Protein AF-0000000075744598 (afdb_homodimer)

Solvent-accessible surface area (backbone atoms only — not comparable to full-atom values): 14150 Å² total; per-residue (Å²): 75,40,37,21,44,36,32,38,41,30,24,83,83,67,37,72,49,74,48,32,28,37,48,23,30,64,43,69,47,97,53,38,32,35,36,33,14,48,64,52,31,42,72,44,67,48,49,73,77,50,91,79,43,45,79,45,81,43,84,39,74,48,33,74,38,79,34,43,35,30,69,71,37,29,36,37,28,45,51,54,98,88,50,66,45,69,75,42,76,19,24,36,31,44,29,93,65,40,39,45,30,34,30,19,12,32,30,38,32,74,57,28,43,22,39,58,21,31,29,76,8,31,26,37,50,70,84,50,61,90,82,61,73,39,70,39,47,72,86,45,77,89,76,39,36,23,45,37,30,39,40,29,24,82,83,67,36,73,49,76,46,32,28,38,49,23,32,63,42,68,47,96,52,38,31,36,36,33,14,47,64,50,30,42,73,43,66,48,48,74,77,51,91,79,44,46,81,44,78,43,83,40,74,46,33,74,38,78,34,45,34,31,69,70,38,31,37,37,26,45,51,54,98,87,49,65,44,67,76,42,76,19,24,35,30,45,28,93,63,41,39,44,30,35,29,20,10,34,31,36,32,74,59,29,44,24,39,57,22,31,29,77,8,30,26,37,50,70,85,48,60,89,81,62,72,40,71,39,47,73,90,44,78,88

Radius of gyration: 18.66 Å; Cα contacts (8 Å, |Δi|>4): 793; chains: 2; bounding box: 40×54×40 Å

Nearest PDB structures (foldseek):
  2fgu-assembly1_B  TM=7.824E-01  e=6.226E-05  Human immunodeficiency virus 1
  1tsu-assembly1_B  TM=7.020E-01  e=4.476E-05  unclassified
  4dqh-assembly1_B  TM=7.148E-01  e=8.197E-05  Human immunodeficiency virus 1
  6oou-assembly1_A  TM=7.397E-01  e=1.675E-04  Human immunodeficiency virus 1
  3pjy-assembly1_A  TM=2.738E-01  e=1.383E+00  Sinorhizobium meliloti

pLDDT: mean 96.47, std 3.73, range [77.25, 98.94]

Foldseek 3Di:
DFAKFWKWKAFPVGDIDIFIAGEDEVQDDPWWEKEDEQVVCVSNVCPPHDDPKDWDWDQDPVGIDIWIKAAQTIWMWTDDPVDIFDIDGGIYTYDNPDFFMYTYDRNCVVSQWADDDGVQNWIDGVPDDPPDIDGHDDTDTD/DFAKFWKWKAFPVGDIDIFIAGEDEVQDDPWWEKEDEQVVCVSNVCPPHDDPKDWDWDQDPVGIDIWIKAAQGIWMWTDDPVDIFDIDGGIYTYDNPDFFMYTYDRNCVVSQWADPDGVQNWIDGVPDDPPDTDGHDDTDTD

Sequence (284 aa):
MAVRVRVRLRSSGSIEVSTSALVNTGFETERPQVLIPINLAKVLKLWPPIGNAYIVELGTAGGPIREYVIPNSIEITVITADRESRAVTCDAVVSHVEEEVIINDKLSEELGIIILAAGSGRWRFTDDSEGTVRYSETPQYWMAVRVRVRLRSSGSIEVSTSALVNTGFETERPQVLIPINLAKVLKLWPPIGNAYIVELGTAGGPIREYVIPNSIEITVITADRESRAVTCDAVVSHVEEEVIINDKLSEELGIIILAAGSGRWRFTDDSEGTVRYSETPQYW

Structure (mmCIF, N/CA/C/O backbone):
data_AF-0000000075744598-model_v1
#
loop_
_entity.id
_entity.type
_entity.pdbx_description
1 polymer 'Uncharacterized protein'
#
loop_
_atom_site.group_PDB
_atom_site.id
_atom_site.type_symbol
_atom_site.label_atom_id
_atom_site.label_alt_id
_atom_site.label_comp_id
_atom_site.label_asym_id
_atom_site.label_entity_id
_atom_site.label_seq_id
_atom_site.pdbx_PDB_ins_code
_atom_site.Cartn_x
_atom_site.Cartn_y
_atom_site.Cartn_z
_atom_site.occupancy
_atom_site.B_iso_or_equiv
_atom_site.auth_seq_id
_atom_site.auth_comp_id
_atom_site.auth_asym_id
_atom_site.auth_atom_id
_atom_site.pdbx_PDB_model_num
ATOM 1 N N . MET A 1 1 ? 2.186 -2.785 11.938 1 85.38 1 MET A N 1
ATOM 2 C CA . MET A 1 1 ? 1.641 -3.998 11.336 1 85.38 1 MET A CA 1
ATOM 3 C C . MET A 1 1 ? 0.959 -3.691 10.008 1 85.38 1 MET A C 1
ATOM 5 O O . MET A 1 1 ? 0.463 -2.582 9.805 1 85.38 1 MET A O 1
ATOM 9 N N . ALA A 1 2 ? 1.06 -4.465 9.008 1 94.94 2 ALA A N 1
ATOM 10 C CA . ALA A 1 2 ? 0.458 -4.387 7.68 1 94.94 2 ALA A CA 1
ATOM 11 C C . ALA A 1 2 ? -0.405 -5.613 7.395 1 94.94 2 ALA A C 1
ATOM 13 O O . ALA A 1 2 ? -0.498 -6.52 8.227 1 94.94 2 ALA A O 1
ATOM 14 N N . VAL A 1 3 ? -1.181 -5.566 6.375 1 98.56 3 VAL A N 1
ATOM 15 C CA . VAL A 1 3 ? -2.002 -6.703 5.965 1 98.56 3 VAL A CA 1
ATOM 16 C C . VAL A 1 3 ? -1.167 -7.668 5.129 1 98.56 3 VAL A C 1
ATOM 18 O O . VAL A 1 3 ? -0.637 -7.293 4.078 1 98.56 3 VAL A O 1
ATOM 21 N N . ARG A 1 4 ? -1.043 -8.82 5.637 1 98.75 4 ARG A N 1
ATOM 22 C CA . ARG A 1 4 ? -0.445 -9.953 4.934 1 98.75 4 ARG A CA 1
ATOM 23 C C . ARG A 1 4 ? -1.416 -11.125 4.859 1 98.75 4 ARG A C 1
ATOM 25 O O . ARG A 1 4 ? -2.123 -11.414 5.824 1 98.75 4 ARG A O 1
ATOM 32 N N . VAL A 1 5 ? -1.444 -11.75 3.711 1 98.94 5 VAL A N 1
ATOM 33 C CA . VAL A 1 5 ? -2.312 -12.906 3.537 1 98.94 5 VAL A CA 1
ATOM 34 C C . VAL A 1 5 ? -1.479 -14.125 3.15 1 98.94 5 VAL A C 1
ATOM 36 O O . VAL A 1 5 ? -0.4 -13.984 2.566 1 98.94 5 VAL A O 1
ATOM 39 N N . ARG A 1 6 ? -1.904 -15.297 3.492 1 98.88 6 ARG A N 1
ATOM 40 C CA . ARG A 1 6 ? -1.29 -16.516 2.992 1 98.88 6 ARG A CA 1
ATOM 41 C C . ARG A 1 6 ? -1.737 -16.812 1.564 1 98.88 6 ARG A C 1
ATOM 43 O O . ARG A 1 6 ? -2.93 -16.766 1.258 1 98.88 6 ARG A O 1
ATOM 50 N N . VAL A 1 7 ? -0.773 -17.141 0.773 1 98.94 7 VAL A N 1
ATOM 51 C CA . VAL A 1 7 ? -1.104 -17.391 -0.625 1 98.94 7 VAL A CA 1
ATOM 52 C C . VAL A 1 7 ? -0.437 -18.688 -1.088 1 98.94 7 VAL A C 1
ATOM 54 O O . VAL A 1 7 ? 0.555 -19.125 -0.5 1 98.94 7 VAL A O 1
ATOM 57 N N . ARG A 1 8 ? -1.043 -19.25 -2.07 1 98.81 8 ARG A N 1
ATOM 58 C CA . ARG A 1 8 ? -0.41 -20.297 -2.871 1 98.81 8 ARG A CA 1
ATOM 59 C C . ARG A 1 8 ? -0.053 -19.781 -4.262 1 98.81 8 ARG A C 1
ATOM 61 O O . ARG A 1 8 ? -0.91 -19.25 -4.969 1 98.81 8 ARG A O 1
ATOM 68 N N . LEU A 1 9 ? 1.191 -19.891 -4.57 1 98.81 9 LEU A N 1
ATOM 69 C CA . LEU A 1 9 ? 1.695 -19.547 -5.895 1 98.81 9 LEU A CA 1
ATOM 70 C C . LEU A 1 9 ? 1.98 -20.812 -6.711 1 98.81 9 LEU A C 1
ATOM 72 O O . LEU A 1 9 ? 2.643 -21.734 -6.23 1 98.81 9 LEU A O 1
ATOM 76 N N . ARG A 1 10 ? 1.445 -20.781 -7.891 1 98.38 10 ARG A N 1
ATOM 77 C CA . ARG A 1 10 ? 1.735 -21.875 -8.82 1 98.38 10 ARG A CA 1
ATOM 78 C C . ARG A 1 10 ? 2.309 -21.344 -10.125 1 98.38 10 ARG A C 1
ATOM 80 O O . ARG A 1 10 ? 1.704 -20.484 -10.773 1 98.38 10 ARG A O 1
ATOM 87 N N . SER A 1 11 ? 3.479 -21.828 -10.422 1 95.94 11 SER A N 1
ATOM 88 C CA . SER A 1 11 ? 4.098 -21.391 -11.672 1 95.94 11 SER A CA 1
ATOM 89 C C . SER A 1 11 ? 3.65 -22.266 -12.844 1 95.94 11 SER A C 1
ATOM 91 O O . SER A 1 11 ? 2.973 -23.266 -12.656 1 95.94 11 SER A O 1
ATOM 93 N N . SER A 1 12 ? 3.963 -21.828 -14.07 1 84.88 12 SER A N 1
ATOM 94 C CA . SER A 1 12 ? 3.607 -22.547 -15.289 1 84.88 12 SER A CA 1
ATOM 95 C C . SER A 1 12 ? 4.172 -23.969 -15.273 1 84.88 12 SER A C 1
ATOM 97 O O . SER A 1 12 ? 3.572 -24.891 -15.828 1 84.88 12 SER A O 1
ATOM 99 N N . GLY A 1 13 ? 5.266 -24.219 -14.641 1 79.44 13 GLY A N 1
ATOM 100 C CA . GLY A 1 13 ? 5.84 -25.547 -14.539 1 79.44 13 GLY A CA 1
ATOM 101 C C . GLY A 1 13 ? 5.176 -26.406 -13.477 1 79.44 13 GLY A C 1
ATOM 102 O O . GLY A 1 13 ? 5.645 -27.5 -13.18 1 79.44 13 GLY A O 1
ATOM 103 N N . SER A 1 14 ? 4.281 -25.906 -12.844 1 88.69 14 SER A N 1
ATOM 104 C CA . SER A 1 14 ? 3.412 -26.578 -11.891 1 88.69 14 SER A CA 1
ATOM 105 C C . SER A 1 14 ? 4.094 -26.734 -10.531 1 88.69 14 SER A C 1
ATOM 107 O O . SER A 1 14 ? 3.84 -27.703 -9.805 1 88.69 14 SER A O 1
ATOM 109 N N . ILE A 1 15 ? 5.094 -25.906 -10.375 1 96.38 15 ILE A N 1
ATOM 110 C CA . ILE A 1 15 ? 5.668 -25.828 -9.031 1 96.38 15 ILE A CA 1
ATOM 111 C C . ILE A 1 15 ? 4.785 -24.953 -8.141 1 96.38 15 ILE A C 1
ATOM 113 O O . ILE A 1 15 ? 4.344 -23.891 -8.555 1 96.38 15 ILE A O 1
ATOM 117 N N . GLU A 1 16 ? 4.547 -25.469 -6.926 1 98 16 GLU A N 1
ATOM 118 C CA . GLU A 1 16 ? 3.672 -24.75 -6.004 1 98 16 GLU A CA 1
ATOM 119 C C . GLU A 1 16 ? 4.414 -24.375 -4.723 1 98 16 GLU A C 1
ATOM 121 O O . GLU A 1 16 ? 5.184 -25.172 -4.188 1 98 16 GLU A O 1
ATOM 126 N N . VAL A 1 17 ? 4.227 -23.172 -4.273 1 98.56 17 VAL A N 1
ATOM 127 C CA . VAL A 1 17 ? 4.789 -22.688 -3.02 1 98.56 17 VAL A CA 1
ATOM 128 C C . VAL A 1 17 ? 3.725 -21.922 -2.238 1 98.56 17 VAL A C 1
ATOM 130 O O . VAL A 1 17 ? 3.004 -21.094 -2.807 1 98.56 17 VAL A O 1
ATOM 133 N N . SER A 1 18 ? 3.525 -22.25 -0.947 1 98.62 18 SER A N 1
ATOM 134 C CA . SER A 1 18 ? 2.711 -21.438 -0.052 1 98.62 18 SER A CA 1
ATOM 135 C C . SER A 1 18 ? 3.574 -20.469 0.749 1 98.62 18 SER A C 1
ATOM 137 O O . SER A 1 18 ? 4.66 -20.828 1.209 1 98.62 18 SER A O 1
ATOM 139 N N . THR A 1 19 ? 3.178 -19.25 0.839 1 98.81 19 THR A N 1
ATOM 140 C CA . THR A 1 19 ? 3.941 -18.219 1.521 1 98.81 19 THR A CA 1
ATOM 141 C C . THR A 1 19 ? 3.031 -17.062 1.938 1 98.81 19 THR A C 1
ATOM 143 O O . THR A 1 19 ? 1.84 -17.062 1.625 1 98.81 19 THR A O 1
ATOM 146 N N . SER A 1 20 ? 3.52 -16.156 2.748 1 98.81 20 SER A N 1
ATOM 147 C CA . SER A 1 20 ? 2.787 -14.93 3.049 1 98.81 20 SER A CA 1
ATOM 148 C C . SER A 1 20 ? 3.086 -13.844 2.023 1 98.81 20 SER A C 1
ATOM 150 O O . SER A 1 20 ? 4.176 -13.805 1.449 1 98.81 20 SER A O 1
ATOM 152 N N . ALA A 1 21 ? 2.133 -13.039 1.766 1 98.88 21 ALA A N 1
ATOM 153 C CA . ALA A 1 21 ? 2.277 -11.93 0.827 1 98.88 21 ALA A CA 1
ATOM 154 C C . ALA A 1 21 ? 1.753 -10.625 1.429 1 98.88 21 ALA A C 1
ATOM 156 O O . ALA A 1 21 ? 0.66 -10.602 1.998 1 98.88 21 ALA A O 1
ATOM 157 N N . LEU A 1 22 ? 2.545 -9.578 1.299 1 98.69 22 LEU A N 1
ATOM 158 C CA . LEU A 1 22 ? 2.137 -8.242 1.715 1 98.69 22 LEU A CA 1
ATOM 159 C C . LEU A 1 22 ? 1.162 -7.637 0.71 1 98.69 22 LEU A C 1
ATOM 161 O O . LEU A 1 22 ? 1.44 -7.605 -0.49 1 98.69 22 LEU A O 1
ATOM 165 N N . VAL A 1 23 ? -0.037 -7.211 1.183 1 98.75 23 VAL A N 1
ATOM 166 C CA . VAL A 1 23 ? -0.983 -6.496 0.333 1 98.75 23 VAL A CA 1
ATOM 167 C C . VAL A 1 23 ? -0.635 -5.008 0.312 1 98.75 23 VAL A C 1
ATOM 169 O O . VAL A 1 23 ? -0.921 -4.285 1.269 1 98.75 23 VAL A O 1
ATOM 172 N N . ASN A 1 24 ? -0.033 -4.59 -0.781 1 97.5 24 ASN A N 1
ATOM 173 C CA . ASN A 1 24 ? 0.478 -3.225 -0.869 1 97.5 24 ASN A CA 1
ATOM 174 C C . ASN A 1 24 ? -0.395 -2.355 -1.771 1 97.5 24 ASN A C 1
ATOM 176 O O . ASN A 1 24 ? -0.456 -2.576 -2.98 1 97.5 24 ASN A O 1
ATOM 180 N N . THR A 1 25 ? -1.062 -1.41 -1.166 1 97.19 25 THR A N 1
ATOM 181 C CA . THR A 1 25 ? -1.766 -0.412 -1.963 1 97.19 25 THR A CA 1
ATOM 182 C C . THR A 1 25 ? -0.844 0.754 -2.307 1 97.19 25 THR A C 1
ATOM 184 O O . THR A 1 25 ? -0.012 1.156 -1.492 1 97.19 25 THR A O 1
ATOM 187 N N . GLY A 1 26 ? -0.909 1.215 -3.469 1 95.31 26 GLY A N 1
ATOM 188 C CA . GLY A 1 26 ? 0.044 2.164 -4.023 1 95.31 26 GLY A CA 1
ATOM 189 C C . GLY A 1 26 ? 1.004 1.534 -5.016 1 95.31 26 GLY A C 1
ATOM 190 O O . GLY A 1 26 ? 1.779 2.236 -5.664 1 95.31 26 GLY A O 1
ATOM 191 N N . PHE A 1 27 ? 1.004 0.232 -4.984 1 95.44 27 PHE A N 1
ATOM 192 C CA . PHE A 1 27 ? 1.664 -0.508 -6.055 1 95.44 27 PHE A CA 1
ATOM 193 C C . PHE A 1 27 ? 0.782 -0.568 -7.293 1 95.44 27 PHE A C 1
ATOM 195 O O . PHE A 1 27 ? 0.038 -1.531 -7.488 1 95.44 27 PHE A O 1
ATOM 202 N N . GLU A 1 28 ? 0.97 0.546 -8.164 1 95.44 28 GLU A N 1
ATOM 203 C CA . GLU A 1 28 ? 0.03 0.829 -9.242 1 95.44 28 GLU A CA 1
ATOM 204 C C . GLU A 1 28 ? 0.55 0.305 -10.578 1 95.44 28 GLU A C 1
ATOM 206 O O . GLU A 1 28 ? 1.489 0.864 -11.148 1 95.44 28 GLU A O 1
ATOM 211 N N . THR A 1 29 ? -0.073 -0.747 -11.023 1 93.56 29 THR A N 1
ATOM 212 C CA . THR A 1 29 ? 0.177 -1.244 -12.375 1 93.56 29 THR A CA 1
ATOM 213 C C . THR A 1 29 ? -1.137 -1.489 -13.109 1 93.56 29 THR A C 1
ATOM 215 O O . THR A 1 29 ? -2.209 -1.459 -12.5 1 93.56 29 THR A O 1
ATOM 218 N N . GLU A 1 30 ? -1.03 -1.688 -14.391 1 92.88 30 GLU A N 1
ATOM 219 C CA . GLU A 1 30 ? -2.227 -1.863 -15.211 1 92.88 30 GLU A CA 1
ATOM 220 C C . GLU A 1 30 ? -2.742 -3.297 -15.133 1 92.88 30 GLU A C 1
ATOM 222 O O . GLU A 1 30 ? -3.887 -3.57 -15.5 1 92.88 30 GLU A O 1
ATOM 227 N N . ARG A 1 31 ? -1.906 -4.16 -14.695 1 96.94 31 ARG A N 1
ATOM 228 C CA . ARG A 1 31 ? -2.248 -5.578 -14.641 1 96.94 31 ARG A CA 1
ATOM 229 C C . ARG A 1 31 ? -2.059 -6.125 -13.227 1 96.94 31 ARG A C 1
ATOM 231 O O . ARG A 1 31 ? -1.312 -5.559 -12.43 1 96.94 31 ARG A O 1
ATOM 238 N N . PRO A 1 32 ? -2.85 -7.246 -12.961 1 98.56 32 PRO A N 1
ATOM 239 C CA . PRO A 1 32 ? -2.518 -7.945 -11.719 1 98.56 32 PRO A CA 1
ATOM 240 C C . PRO A 1 32 ? -1.079 -8.453 -11.695 1 98.56 32 PRO A C 1
ATOM 242 O O . PRO A 1 32 ? -0.656 -9.164 -12.609 1 98.56 32 PRO A O 1
ATOM 245 N N . GLN A 1 33 ? -0.369 -8.047 -10.695 1 98.62 33 GLN A N 1
ATOM 246 C CA . GLN A 1 33 ? 1.026 -8.453 -10.562 1 98.62 33 GLN A CA 1
ATOM 247 C C . GLN A 1 33 ? 1.349 -8.859 -9.133 1 98.62 33 GLN A C 1
ATOM 249 O O . GLN A 1 33 ? 0.791 -8.305 -8.18 1 98.62 33 GLN A O 1
ATOM 254 N N . VAL A 1 34 ? 2.178 -9.812 -9.023 1 98.81 34 VAL A N 1
ATOM 255 C CA . VAL A 1 34 ? 2.781 -10.188 -7.754 1 98.81 34 VAL A CA 1
ATOM 256 C C . VAL A 1 34 ? 4.297 -10.008 -7.824 1 98.81 34 VAL A C 1
ATOM 258 O O . VAL A 1 34 ? 4.945 -10.523 -8.742 1 98.81 34 VAL A O 1
ATOM 261 N N . LEU A 1 35 ? 4.812 -9.164 -6.949 1 98.5 35 LEU A N 1
ATOM 262 C CA . LEU A 1 35 ? 6.258 -9.047 -6.828 1 98.5 35 LEU A CA 1
ATOM 263 C C . LEU A 1 35 ? 6.824 -10.172 -5.969 1 98.5 35 LEU A C 1
ATOM 265 O O . LEU A 1 35 ? 6.328 -10.43 -4.871 1 98.5 35 LEU A O 1
ATOM 269 N N . ILE A 1 36 ? 7.805 -10.867 -6.504 1 98.56 36 ILE A N 1
ATOM 270 C CA . ILE A 1 36 ? 8.391 -11.969 -5.75 1 98.56 36 ILE A CA 1
ATOM 271 C C . ILE A 1 36 ? 9.898 -11.766 -5.629 1 98.56 36 ILE A C 1
ATOM 273 O O . ILE A 1 36 ? 10.539 -11.258 -6.551 1 98.56 36 ILE A O 1
ATOM 277 N N . PRO A 1 37 ? 10.445 -12.164 -4.469 1 98.5 37 PRO A N 1
ATOM 278 C CA . PRO A 1 37 ? 11.906 -12.164 -4.32 1 98.5 37 PRO A CA 1
ATOM 279 C C . PRO A 1 37 ? 12.602 -13.109 -5.293 1 98.5 37 PRO A C 1
ATOM 281 O O . PRO A 1 37 ? 12.062 -14.172 -5.621 1 98.5 37 PRO A O 1
ATOM 284 N N . ILE A 1 38 ? 13.812 -12.797 -5.656 1 98.12 38 ILE A N 1
ATOM 285 C CA . ILE A 1 38 ? 14.539 -13.547 -6.668 1 98.12 38 ILE A CA 1
ATOM 286 C C . ILE A 1 38 ? 14.742 -14.992 -6.191 1 98.12 38 ILE A C 1
ATOM 288 O O . ILE A 1 38 ? 14.719 -15.922 -6.996 1 98.12 38 ILE A O 1
ATOM 292 N N . ASN A 1 39 ? 14.938 -15.227 -4.902 1 98.44 39 ASN A N 1
ATOM 293 C CA . ASN A 1 39 ? 15.109 -16.578 -4.391 1 98.44 39 ASN A CA 1
ATOM 294 C C . ASN A 1 39 ? 13.836 -17.406 -4.566 1 98.44 39 ASN A C 1
ATOM 296 O O . ASN A 1 39 ? 13.906 -18.594 -4.879 1 98.44 39 ASN A O 1
ATOM 300 N N . LEU A 1 40 ? 12.695 -16.797 -4.375 1 98.62 40 LEU A N 1
ATOM 301 C CA . LEU A 1 40 ? 11.445 -17.5 -4.625 1 98.62 40 LEU A CA 1
ATOM 302 C C . LEU A 1 40 ? 11.242 -17.734 -6.117 1 98.62 40 LEU A C 1
ATOM 304 O O . LEU A 1 40 ? 10.727 -18.781 -6.52 1 98.62 40 LEU A O 1
ATOM 308 N N . ALA A 1 41 ? 11.648 -16.766 -6.922 1 98 41 ALA A N 1
ATOM 309 C CA . ALA A 1 41 ? 11.57 -16.938 -8.367 1 98 41 ALA A CA 1
ATOM 310 C C . ALA A 1 41 ? 12.367 -18.172 -8.812 1 98 41 ALA A C 1
ATOM 312 O O . ALA A 1 41 ? 11.93 -18.906 -9.695 1 98 41 ALA A O 1
ATOM 313 N N . LYS A 1 42 ? 13.5 -18.359 -8.219 1 97.56 42 LYS A N 1
ATOM 314 C CA . LYS A 1 42 ? 14.32 -19.531 -8.531 1 97.56 42 LYS A CA 1
ATOM 315 C C . LYS A 1 42 ? 13.594 -20.812 -8.148 1 97.56 42 LYS A C 1
ATOM 317 O O . LYS A 1 42 ? 13.586 -21.781 -8.922 1 97.56 42 LYS A O 1
ATOM 322 N N . VAL A 1 43 ? 13.008 -20.812 -6.988 1 97.81 43 VAL A N 1
ATOM 323 C CA . VAL A 1 43 ? 12.266 -21.969 -6.523 1 97.81 43 VAL A CA 1
ATOM 324 C C . VAL A 1 43 ? 11.133 -22.297 -7.496 1 97.81 43 VAL A C 1
ATOM 326 O O . VAL A 1 43 ? 10.898 -23.453 -7.828 1 97.81 43 VAL A O 1
ATOM 329 N N . LEU A 1 44 ? 10.508 -21.266 -8.023 1 97.62 44 LEU A N 1
ATOM 330 C CA . LEU A 1 44 ? 9.359 -21.422 -8.914 1 97.62 44 LEU A CA 1
ATOM 331 C C . LEU A 1 44 ? 9.812 -21.656 -10.352 1 97.62 44 LEU A C 1
ATOM 333 O O . LEU A 1 44 ? 8.992 -21.734 -11.266 1 97.62 44 LEU A O 1
ATOM 337 N N . LYS A 1 45 ? 11.109 -21.656 -10.57 1 96 45 LYS A N 1
ATOM 338 C CA . LYS A 1 45 ? 11.742 -21.891 -11.867 1 96 45 LYS A CA 1
ATOM 339 C C . LYS A 1 45 ? 11.391 -20.781 -12.859 1 96 45 LYS A C 1
ATOM 341 O O . LYS A 1 45 ? 11.148 -21.047 -14.039 1 96 45 LYS A O 1
ATOM 346 N N . LEU A 1 46 ? 11.344 -19.609 -12.328 1 96.31 46 LEU A N 1
ATOM 347 C CA . LEU A 1 46 ? 11.062 -18.438 -13.148 1 96.31 46 LEU A CA 1
ATOM 348 C C . LEU A 1 46 ? 12.32 -17.609 -13.367 1 96.31 46 LEU A C 1
ATOM 350 O O . LEU A 1 46 ? 12.281 -16.578 -14.047 1 96.31 46 LEU A O 1
ATOM 354 N N . TRP A 1 47 ? 13.391 -18.047 -12.758 1 95 47 TRP A N 1
ATOM 355 C CA . TRP A 1 47 ? 14.656 -17.344 -12.891 1 95 47 TRP A CA 1
ATOM 356 C C . TRP A 1 47 ? 15.781 -18.297 -13.266 1 95 47 TRP A C 1
ATOM 358 O O . TRP A 1 47 ? 15.93 -19.359 -12.656 1 95 47 TRP A O 1
ATOM 368 N N . PRO A 1 48 ? 16.688 -17.984 -14.148 1 95.38 48 PRO A N 1
ATOM 369 C CA . PRO A 1 48 ? 16.672 -16.766 -14.961 1 95.38 48 PRO A CA 1
ATOM 370 C C . PRO A 1 48 ? 15.414 -16.625 -15.805 1 95.38 48 PRO A C 1
ATOM 372 O O . PRO A 1 48 ? 14.68 -17.594 -15.984 1 95.38 48 PRO A O 1
ATOM 375 N N . PRO A 1 49 ? 15.164 -15.352 -16.156 1 88.94 49 PRO A N 1
ATOM 376 C CA . PRO A 1 49 ? 13.883 -15.133 -16.828 1 88.94 49 PRO A CA 1
ATOM 377 C C . PRO A 1 49 ? 13.672 -16.062 -18.016 1 88.94 49 PRO A C 1
ATOM 379 O O . PRO A 1 49 ? 14.625 -16.375 -18.75 1 88.94 49 PRO A O 1
ATOM 382 N N . ILE A 1 50 ? 12.508 -16.422 -18.141 1 77.25 50 ILE A N 1
ATOM 383 C CA . ILE A 1 50 ? 12.148 -17.328 -19.203 1 77.25 50 ILE A CA 1
ATOM 384 C C . ILE A 1 50 ? 11.094 -16.688 -20.109 1 77.25 50 ILE A C 1
ATOM 386 O O . ILE A 1 50 ? 10.422 -15.734 -19.703 1 77.25 50 ILE A O 1
ATOM 390 N N . GLY A 1 51 ? 11.055 -17.156 -21.328 1 82.75 51 GLY A N 1
ATOM 391 C CA . GLY A 1 51 ? 9.938 -16.844 -22.188 1 82.75 51 GLY A CA 1
ATOM 392 C C . GLY A 1 51 ? 9.906 -15.391 -22.625 1 82.75 51 GLY A C 1
ATOM 393 O O . GLY A 1 51 ? 10.906 -14.859 -23.109 1 82.75 51 GLY A O 1
ATOM 394 N N . ASN A 1 52 ? 8.719 -14.781 -22.297 1 92.25 52 ASN A N 1
ATOM 395 C CA . ASN A 1 52 ? 8.43 -13.438 -22.797 1 92.25 52 ASN A CA 1
ATOM 396 C C . ASN A 1 52 ? 8.695 -12.383 -21.719 1 92.25 52 ASN A C 1
ATOM 398 O O . ASN A 1 52 ? 8.023 -11.352 -21.672 1 92.25 52 ASN A O 1
ATOM 402 N N . ALA A 1 53 ? 9.664 -12.68 -20.906 1 96 53 ALA A N 1
ATOM 403 C CA . ALA A 1 53 ? 10.031 -11.734 -19.844 1 96 53 ALA A CA 1
ATOM 404 C C . ALA A 1 53 ? 10.562 -10.43 -20.438 1 96 53 ALA A C 1
ATOM 406 O O . ALA A 1 53 ? 11.203 -10.43 -21.484 1 96 53 ALA A O 1
ATOM 407 N N . TYR A 1 54 ? 10.242 -9.344 -19.828 1 97.31 54 TYR A N 1
ATOM 408 C CA . TYR A 1 54 ? 10.75 -8.039 -20.234 1 97.31 54 TYR A CA 1
ATOM 409 C C . TYR A 1 54 ? 11.055 -7.16 -19.031 1 97.31 54 TYR A C 1
ATOM 411 O O . TYR A 1 54 ? 10.672 -7.492 -17.906 1 97.31 54 TYR A O 1
ATOM 419 N N . ILE A 1 55 ? 11.812 -6.078 -19.266 1 96.75 55 ILE A N 1
ATOM 420 C CA . ILE A 1 55 ? 12.242 -5.184 -18.188 1 96.75 55 ILE A CA 1
ATOM 421 C C . ILE A 1 55 ? 11.336 -3.957 -18.156 1 96.75 55 ILE A C 1
ATOM 423 O O . ILE A 1 55 ? 10.984 -3.398 -19.188 1 96.75 55 ILE A O 1
ATOM 427 N N . VAL A 1 56 ? 10.945 -3.6 -16.875 1 96.12 56 VAL A N 1
ATOM 428 C CA . VAL A 1 56 ? 10.188 -2.367 -16.672 1 96.12 56 VAL A CA 1
ATOM 429 C C . VAL A 1 56 ? 10.898 -1.483 -15.648 1 96.12 56 VAL A C 1
ATOM 431 O O . VAL A 1 56 ? 11.633 -1.981 -14.789 1 96.12 56 VAL A O 1
ATOM 434 N N . GLU A 1 57 ? 10.68 -0.22 -15.844 1 95.69 57 GLU A N 1
ATOM 435 C CA . GLU A 1 57 ? 11.102 0.734 -14.82 1 95.69 57 GLU A CA 1
ATOM 436 C C . GLU A 1 57 ? 9.945 1.079 -13.883 1 95.69 57 GLU A C 1
ATOM 438 O O . GLU A 1 57 ? 8.867 1.468 -14.336 1 95.69 57 GLU A O 1
ATOM 443 N N . LEU A 1 58 ? 10.148 0.893 -12.562 1 93.69 58 LEU A N 1
ATOM 444 C CA . LEU A 1 58 ? 9.156 1.175 -11.531 1 93.69 58 LEU A CA 1
ATOM 445 C C . LEU A 1 58 ? 9.602 2.33 -10.648 1 93.69 58 LEU A C 1
ATOM 447 O O . LEU A 1 58 ? 10.758 2.377 -10.219 1 93.69 58 LEU A O 1
ATOM 451 N N . GLY A 1 59 ? 8.68 3.281 -10.469 1 92.69 59 GLY A N 1
ATOM 452 C CA . GLY A 1 59 ? 8.953 4.312 -9.484 1 92.69 59 GLY A CA 1
ATOM 453 C C . GLY A 1 59 ? 8.727 3.848 -8.055 1 92.69 59 GLY A C 1
ATOM 454 O O . GLY A 1 59 ? 7.711 3.223 -7.754 1 92.69 59 GLY A O 1
ATOM 455 N N . THR A 1 60 ? 9.68 4.043 -7.164 1 92.12 60 THR A N 1
ATOM 456 C CA . THR A 1 60 ? 9.555 3.711 -5.75 1 92.12 60 THR A CA 1
ATOM 457 C C . THR A 1 60 ? 9.945 4.902 -4.879 1 92.12 60 THR A C 1
ATOM 459 O O . THR A 1 60 ? 10.414 5.926 -5.391 1 92.12 60 THR A O 1
ATOM 462 N N . ALA A 1 61 ? 9.727 4.75 -3.611 1 90.38 61 ALA A N 1
ATOM 463 C CA . ALA A 1 61 ? 10.109 5.805 -2.676 1 90.38 61 ALA A CA 1
ATOM 464 C C . ALA A 1 61 ? 11.617 6.027 -2.686 1 90.38 61 ALA A C 1
ATOM 466 O O . ALA A 1 61 ? 12.094 7.113 -2.34 1 90.38 61 ALA A O 1
ATOM 467 N N . GLY A 1 62 ? 12.359 4.98 -3.094 1 90.06 62 GLY A N 1
ATOM 468 C CA . GLY A 1 62 ? 13.812 5.078 -3.164 1 90.06 62 GLY A CA 1
ATOM 469 C C . GLY A 1 62 ? 14.32 5.461 -4.543 1 90.06 62 GLY A C 1
ATOM 470 O O . GLY A 1 62 ? 15.523 5.414 -4.801 1 90.06 62 GLY A O 1
ATOM 471 N N . GLY A 1 63 ? 13.438 5.844 -5.379 1 90.81 63 GLY A N 1
ATOM 472 C CA . GLY A 1 63 ? 13.82 6.137 -6.754 1 90.81 63 GLY A CA 1
ATOM 473 C C . GLY A 1 63 ? 13.43 5.039 -7.727 1 90.81 63 GLY A C 1
ATOM 474 O O . GLY A 1 63 ? 12.867 4.02 -7.328 1 90.81 63 GLY A O 1
ATOM 475 N N . PRO A 1 64 ? 13.664 5.297 -8.977 1 93 64 PRO A N 1
ATOM 476 C CA . PRO A 1 64 ? 13.297 4.309 -10 1 93 64 PRO A CA 1
ATOM 477 C C . PRO A 1 64 ? 14.148 3.045 -9.922 1 93 64 PRO A C 1
ATOM 479 O O . PRO A 1 64 ? 15.344 3.119 -9.625 1 93 64 PRO A O 1
ATOM 482 N N . ILE A 1 65 ? 13.516 1.981 -10.133 1 94.56 65 ILE A N 1
ATOM 483 C CA . ILE A 1 65 ? 14.211 0.705 -10.227 1 94.56 65 ILE A CA 1
ATOM 484 C C . ILE A 1 65 ? 13.758 -0.039 -11.477 1 94.56 65 ILE A C 1
ATOM 486 O O . ILE A 1 65 ? 12.703 0.256 -12.039 1 94.56 65 ILE A O 1
ATOM 490 N N . ARG A 1 66 ? 14.68 -0.987 -11.977 1 95.94 66 ARG A N 1
ATOM 491 C CA . ARG A 1 66 ? 14.32 -1.852 -13.094 1 95.94 66 ARG A CA 1
ATOM 492 C C . ARG A 1 66 ? 14.102 -3.287 -12.633 1 95.94 66 ARG A C 1
ATOM 494 O O . ARG A 1 66 ? 14.93 -3.842 -11.906 1 95.94 66 ARG A O 1
ATOM 501 N N . GLU A 1 67 ? 12.969 -3.84 -12.992 1 96.25 67 GLU A N 1
ATOM 502 C CA . GLU A 1 67 ? 12.625 -5.211 -12.625 1 96.25 67 GLU A CA 1
ATOM 503 C C . GLU A 1 67 ? 12.188 -6.02 -13.844 1 96.25 67 GLU A C 1
ATOM 505 O O . GLU A 1 67 ? 11.695 -5.461 -14.82 1 96.25 67 GLU A O 1
ATOM 510 N N . TYR A 1 68 ? 12.414 -7.309 -13.773 1 97.12 68 TYR A N 1
ATOM 511 C CA . TYR A 1 68 ? 11.891 -8.219 -14.789 1 97.12 68 TYR A CA 1
ATOM 512 C C . TYR A 1 68 ? 10.43 -8.547 -14.523 1 97.12 68 TYR A C 1
ATOM 514 O O . TYR A 1 68 ? 10.047 -8.836 -13.391 1 97.12 68 TYR A O 1
ATOM 522 N N . VAL A 1 69 ? 9.648 -8.516 -15.562 1 98 69 VAL A N 1
ATOM 523 C CA . VAL A 1 69 ? 8.258 -8.953 -15.531 1 98 69 VAL A CA 1
ATOM 524 C C . VAL A 1 69 ? 8.086 -10.211 -16.375 1 98 69 VAL A C 1
ATOM 526 O O . VAL A 1 69 ? 8.562 -10.266 -17.516 1 98 69 VAL A O 1
ATOM 529 N N . ILE A 1 70 ? 7.52 -11.234 -15.867 1 97.5 70 ILE A N 1
ATOM 530 C CA . ILE A 1 70 ? 7.172 -12.453 -16.594 1 97.5 70 ILE A CA 1
ATOM 531 C C . ILE A 1 70 ? 5.656 -12.578 -16.703 1 97.5 70 ILE A C 1
ATOM 533 O O . ILE A 1 70 ? 4.992 -12.977 -15.742 1 97.5 70 ILE A O 1
ATOM 537 N N . PRO A 1 71 ? 5.098 -12.297 -17.859 1 97.19 71 PRO A N 1
ATOM 538 C CA . PRO A 1 71 ? 3.645 -12.195 -18.031 1 97.19 71 PRO A CA 1
ATOM 539 C C . PRO A 1 71 ? 2.928 -13.523 -17.812 1 97.19 71 PRO A C 1
ATOM 541 O O . PRO A 1 71 ? 3.41 -14.57 -18.25 1 97.19 71 PRO A O 1
ATOM 544 N N . ASN A 1 72 ? 1.81 -13.484 -17.094 1 96.94 72 ASN A N 1
ATOM 545 C CA . ASN A 1 72 ? 0.906 -14.617 -16.922 1 96.94 72 ASN A CA 1
ATOM 546 C C . ASN A 1 72 ? 1.654 -15.859 -16.438 1 96.94 72 ASN A C 1
ATOM 548 O O . ASN A 1 72 ? 1.433 -16.953 -16.969 1 96.94 72 ASN A O 1
ATOM 552 N N . SER A 1 73 ? 2.535 -15.68 -15.508 1 96.88 73 SER A N 1
ATOM 553 C CA . SER A 1 73 ? 3.441 -16.766 -15.172 1 96.88 73 SER A CA 1
ATOM 554 C C . SER A 1 73 ? 3.068 -17.406 -13.836 1 96.88 73 SER A C 1
ATOM 556 O O . SER A 1 73 ? 3.604 -18.453 -13.469 1 96.88 73 SER A O 1
ATOM 558 N N . ILE A 1 74 ? 2.131 -16.797 -13.156 1 98 74 ILE A N 1
ATOM 559 C CA . ILE A 1 74 ? 1.778 -17.312 -11.836 1 98 74 ILE A CA 1
ATOM 560 C C . ILE A 1 74 ? 0.26 -17.391 -11.703 1 98 74 ILE A C 1
ATOM 562 O O . ILE A 1 74 ? -0.455 -16.469 -12.117 1 98 74 ILE A O 1
ATOM 566 N N . GLU A 1 75 ? -0.168 -18.422 -11.234 1 98.69 75 GLU A N 1
ATOM 567 C CA . GLU A 1 75 ? -1.504 -18.531 -10.656 1 98.69 75 GLU A CA 1
ATOM 568 C C . GLU A 1 75 ? -1.46 -18.406 -9.133 1 98.69 75 GLU A C 1
ATOM 570 O O . GLU A 1 75 ? -0.68 -19.078 -8.469 1 98.69 75 GLU A O 1
ATOM 575 N N . ILE A 1 76 ? -2.289 -17.562 -8.578 1 98.88 76 ILE A N 1
ATOM 576 C CA . ILE A 1 76 ? -2.207 -17.266 -7.156 1 98.88 76 ILE A CA 1
ATOM 577 C C . ILE A 1 76 ? -3.586 -17.422 -6.516 1 98.88 76 ILE A C 1
ATOM 579 O O . ILE A 1 76 ? -4.598 -17.031 -7.105 1 98.88 76 ILE A O 1
ATOM 583 N N . THR A 1 77 ? -3.623 -17.969 -5.332 1 98.75 77 THR A N 1
ATOM 584 C CA . THR A 1 77 ? -4.812 -18.094 -4.5 1 98.75 77 THR A CA 1
ATOM 585 C C . THR A 1 77 ? -4.531 -17.625 -3.076 1 98.75 77 THR A C 1
ATOM 587 O O . THR A 1 77 ? -3.436 -17.844 -2.553 1 98.75 77 THR A O 1
ATOM 590 N N . VAL A 1 78 ? -5.504 -16.984 -2.447 1 98.94 78 VAL A N 1
ATOM 591 C CA . VAL A 1 78 ? -5.414 -16.703 -1.021 1 98.94 78 VAL A CA 1
ATOM 592 C C . VAL A 1 78 ? -5.953 -17.875 -0.218 1 98.94 78 VAL A C 1
ATOM 594 O O . VAL A 1 78 ? -7.043 -18.375 -0.499 1 98.94 78 VAL A O 1
ATOM 597 N N . ILE A 1 79 ? -5.168 -18.266 0.75 1 98.69 79 ILE A N 1
ATOM 598 C CA . ILE A 1 79 ? -5.531 -19.406 1.581 1 98.69 79 ILE A CA 1
ATOM 599 C C . ILE A 1 79 ? -5.902 -18.938 2.982 1 98.69 79 ILE A C 1
ATOM 601 O O . ILE A 1 79 ? -5.129 -18.219 3.625 1 98.69 79 ILE A O 1
ATOM 605 N N . THR A 1 80 ? -7.105 -19.266 3.439 1 98.12 80 THR A N 1
ATOM 606 C CA . THR A 1 80 ? -7.52 -19.016 4.816 1 98.12 80 THR A CA 1
ATOM 607 C C . THR A 1 80 ? -7.914 -20.312 5.504 1 98.12 80 THR A C 1
ATOM 609 O O . THR A 1 80 ? -7.859 -21.391 4.898 1 98.12 80 THR A O 1
ATOM 612 N N . ALA A 1 81 ? -8.188 -20.234 6.824 1 96.69 81 ALA A N 1
ATOM 613 C CA . ALA A 1 81 ? -8.508 -21.422 7.602 1 96.69 81 ALA A CA 1
ATOM 614 C C . ALA A 1 81 ? -9.766 -22.094 7.074 1 96.69 81 ALA A C 1
ATOM 616 O O . ALA A 1 81 ? -9.891 -23.328 7.113 1 96.69 81 ALA A O 1
ATOM 617 N N . ASP A 1 82 ? -10.625 -21.312 6.52 1 97.06 82 ASP A N 1
ATOM 618 C CA . ASP A 1 82 ? -11.953 -21.844 6.223 1 97.06 82 ASP A CA 1
ATOM 619 C C . ASP A 1 82 ? -12.148 -22.031 4.719 1 97.06 82 ASP A C 1
ATOM 621 O O . ASP A 1 82 ? -13.078 -22.703 4.285 1 97.06 82 ASP A O 1
ATOM 625 N N . ARG A 1 83 ? -11.25 -21.375 3.877 1 97.69 83 ARG A N 1
ATOM 626 C CA . ARG A 1 83 ? -11.469 -21.484 2.439 1 97.69 83 ARG A CA 1
ATOM 627 C C . ARG A 1 83 ? -10.258 -20.984 1.658 1 97.69 83 ARG A C 1
ATOM 629 O O . ARG A 1 83 ? -9.281 -20.516 2.25 1 97.69 83 ARG A O 1
ATOM 636 N N . GLU A 1 84 ? -10.359 -21.141 0.338 1 97.62 84 GLU A N 1
ATOM 637 C CA . GLU A 1 84 ? -9.445 -20.531 -0.631 1 97.62 84 GLU A CA 1
ATOM 638 C C . GLU A 1 84 ? -10.195 -19.625 -1.598 1 97.62 84 GLU A C 1
ATOM 640 O O . GLU A 1 84 ? -11.344 -19.891 -1.952 1 97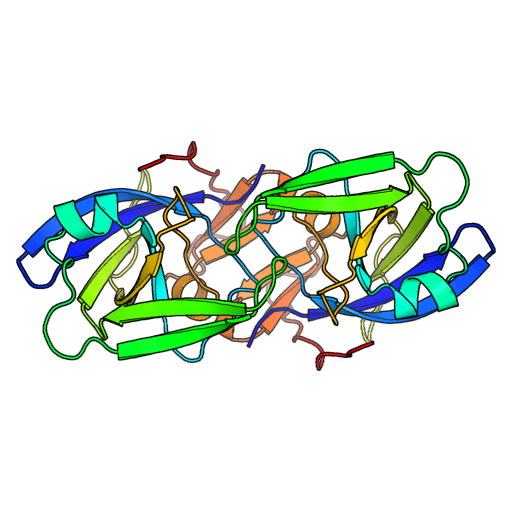.62 84 GLU A O 1
ATOM 645 N N . SER A 1 85 ? -9.5 -18.562 -1.897 1 98.19 85 SER A N 1
ATOM 646 C CA . SER A 1 85 ? -10.086 -17.688 -2.91 1 98.19 85 SER A CA 1
ATOM 647 C C . SER A 1 85 ? -10.039 -18.344 -4.289 1 98.19 85 SER A C 1
ATOM 649 O O . SER A 1 85 ? -9.438 -19.406 -4.465 1 98.19 85 SER A O 1
ATOM 651 N N . ARG A 1 86 ? -10.734 -17.688 -5.219 1 97.31 86 ARG A N 1
ATOM 652 C CA . ARG A 1 86 ? -10.523 -18.078 -6.609 1 97.31 86 ARG A CA 1
ATOM 653 C C . ARG A 1 86 ? -9.07 -17.844 -7.027 1 97.31 86 ARG A C 1
ATOM 655 O O . ARG A 1 86 ? -8.406 -16.953 -6.5 1 97.31 86 ARG A O 1
ATOM 662 N N . ALA A 1 87 ? -8.672 -18.641 -8.008 1 98.25 87 ALA A N 1
ATOM 663 C CA . ALA A 1 87 ? -7.328 -18.469 -8.562 1 98.25 87 ALA A CA 1
ATOM 664 C C . ALA A 1 87 ? -7.297 -17.312 -9.555 1 98.25 87 ALA A C 1
ATOM 666 O O . ALA A 1 87 ? -8.234 -17.125 -10.336 1 98.25 87 ALA A O 1
ATOM 667 N N . VAL A 1 88 ? -6.223 -16.578 -9.5 1 98.75 88 VAL A N 1
ATOM 668 C CA . VAL A 1 88 ? -6.023 -15.477 -10.438 1 98.75 88 VAL A CA 1
ATOM 669 C C . VAL A 1 88 ? -4.68 -15.641 -11.141 1 98.75 88 VAL A C 1
ATOM 671 O O . VAL A 1 88 ? -3.656 -15.867 -10.492 1 98.75 88 VAL A O 1
ATOM 674 N N . THR A 1 89 ? -4.723 -15.594 -12.492 1 98.56 89 THR A N 1
ATOM 675 C CA . THR A 1 89 ? -3.477 -15.547 -13.242 1 98.56 89 THR A CA 1
ATOM 676 C C . THR A 1 89 ? -2.902 -14.133 -13.258 1 98.56 89 THR A C 1
ATOM 678 O O . THR A 1 89 ? -3.623 -13.172 -13.523 1 98.56 89 THR A O 1
ATOM 681 N N . CYS A 1 90 ? -1.578 -14.055 -12.922 1 98.44 90 CYS A N 1
ATOM 682 C CA . CYS A 1 90 ? -0.968 -12.734 -12.859 1 98.44 90 CYS A CA 1
ATOM 683 C C . CYS A 1 90 ? 0.481 -12.781 -13.328 1 98.44 90 CYS A C 1
ATOM 685 O O . CYS A 1 90 ? 1.013 -13.852 -13.617 1 98.44 90 CYS A O 1
ATOM 687 N N . ASP A 1 91 ? 1.04 -11.57 -13.555 1 98.19 91 ASP A N 1
ATOM 688 C CA . ASP A 1 91 ? 2.459 -11.461 -13.875 1 98.19 91 ASP A CA 1
ATOM 689 C C . ASP A 1 91 ? 3.316 -11.594 -12.617 1 98.19 91 ASP A C 1
ATOM 691 O O . ASP A 1 91 ? 2.924 -11.141 -11.547 1 98.19 91 ASP A O 1
ATOM 695 N N . ALA A 1 92 ? 4.496 -12.188 -12.82 1 98.06 92 ALA A N 1
ATOM 696 C CA . ALA A 1 92 ? 5.527 -12.109 -11.789 1 98.06 92 ALA A CA 1
ATOM 697 C C . ALA A 1 92 ? 6.453 -10.922 -12.031 1 98.06 92 ALA A C 1
ATOM 699 O O . ALA A 1 92 ? 6.926 -10.711 -13.148 1 98.06 92 ALA A O 1
ATOM 700 N N . VAL A 1 93 ? 6.641 -10.125 -11.047 1 98.12 93 VAL A N 1
ATOM 701 C CA . VAL A 1 93 ? 7.695 -9.117 -11.023 1 98.12 93 VAL A CA 1
ATOM 702 C C . VAL A 1 93 ? 8.828 -9.57 -10.102 1 98.12 93 VAL A C 1
ATOM 704 O O . VAL A 1 93 ? 8.633 -9.719 -8.891 1 98.12 93 VAL A O 1
ATOM 707 N N . VAL A 1 94 ? 10.008 -9.758 -10.633 1 98.06 94 VAL A N 1
ATOM 708 C CA . VAL A 1 94 ? 11.086 -10.344 -9.844 1 98.06 94 VAL A CA 1
ATOM 709 C C . VAL A 1 94 ? 11.961 -9.234 -9.25 1 98.06 94 VAL A C 1
ATOM 711 O O . VAL A 1 94 ? 12.516 -8.414 -9.984 1 98.06 94 VAL A O 1
ATOM 714 N N . SER A 1 95 ? 12.078 -9.273 -7.934 1 97.12 95 SER A N 1
ATOM 715 C CA . SER A 1 95 ? 12.844 -8.234 -7.25 1 97.12 95 SER A CA 1
ATOM 716 C C . SER A 1 95 ? 14.156 -8.781 -6.695 1 97.12 95 SER A C 1
ATOM 718 O O . SER A 1 95 ? 14.172 -9.852 -6.078 1 97.12 95 SER A O 1
ATOM 720 N N . HIS A 1 96 ? 15.203 -7.973 -6.836 1 94.44 96 HIS A N 1
ATOM 721 C CA . HIS A 1 96 ? 16.484 -8.305 -6.238 1 94.44 96 HIS A CA 1
ATOM 722 C C . HIS A 1 96 ? 16.641 -7.66 -4.863 1 94.44 96 HIS A C 1
ATOM 724 O O . HIS A 1 96 ? 17.594 -7.965 -4.133 1 94.44 96 HIS A O 1
ATOM 730 N N . VAL A 1 97 ? 15.656 -6.828 -4.426 1 94.31 97 VAL A N 1
ATOM 731 C CA . VAL A 1 97 ? 15.781 -6.031 -3.207 1 94.31 97 VAL A CA 1
ATOM 732 C C . VAL A 1 97 ? 14.766 -6.52 -2.17 1 94.31 97 VAL A C 1
ATOM 734 O O . VAL A 1 97 ? 15.117 -6.73 -1.007 1 94.31 97 VAL A O 1
ATOM 737 N N . GLU A 1 98 ? 13.555 -6.805 -2.639 1 95.69 98 GLU A N 1
ATOM 738 C CA . GLU A 1 98 ? 12.484 -7.195 -1.724 1 95.69 98 GLU A CA 1
ATOM 739 C C . GLU A 1 98 ? 12.688 -8.625 -1.221 1 95.69 98 GLU A C 1
ATOM 741 O O . GLU A 1 98 ? 13.148 -9.492 -1.966 1 95.69 98 GLU A O 1
ATOM 746 N N . GLU A 1 99 ? 12.234 -8.75 0.02 1 97.06 99 GLU A N 1
ATOM 747 C CA . GLU A 1 99 ? 12.391 -10.07 0.621 1 97.06 99 GLU A CA 1
ATOM 748 C C . GLU A 1 99 ? 11.039 -10.719 0.897 1 97.06 99 GLU A C 1
ATOM 750 O O . GLU A 1 99 ? 10.969 -11.875 1.308 1 97.06 99 GLU A O 1
ATOM 755 N N . GLU A 1 100 ? 10 -10.023 0.734 1 97.94 100 GLU A N 1
ATOM 756 C CA . GLU A 1 100 ? 8.641 -10.547 0.895 1 97.94 100 GLU A CA 1
ATOM 757 C C . GLU A 1 100 ? 7.895 -10.555 -0.435 1 97.94 100 GLU A C 1
ATOM 759 O O . GLU A 1 100 ? 8.227 -9.797 -1.347 1 97.94 100 GLU A O 1
ATOM 764 N N . VAL A 1 101 ? 6.961 -11.43 -0.542 1 98.75 101 VAL A N 1
ATOM 765 C CA . VAL A 1 101 ? 6.023 -11.391 -1.659 1 98.75 101 VAL A CA 1
ATOM 766 C C . VAL A 1 101 ? 5.066 -10.211 -1.49 1 98.75 101 VAL A C 1
ATOM 768 O O . VAL A 1 101 ? 4.555 -9.977 -0.393 1 98.75 101 VAL A O 1
ATOM 771 N N . ILE A 1 102 ? 4.855 -9.438 -2.605 1 98.62 102 ILE A N 1
ATOM 772 C CA . ILE A 1 102 ? 4.012 -8.25 -2.518 1 98.62 102 ILE A CA 1
ATOM 773 C C . ILE A 1 102 ? 2.92 -8.312 -3.586 1 98.62 102 ILE A C 1
ATOM 775 O O . ILE A 1 102 ? 3.209 -8.531 -4.766 1 98.62 102 ILE A O 1
ATOM 779 N N . ILE A 1 103 ? 1.678 -8.109 -3.135 1 98.62 103 ILE A N 1
ATOM 780 C CA . ILE A 1 103 ? 0.501 -8.062 -3.996 1 98.62 103 ILE A CA 1
ATOM 781 C C . ILE A 1 103 ? 0.188 -6.609 -4.355 1 98.62 103 ILE A C 1
ATOM 783 O O . ILE A 1 103 ? 0.127 -5.746 -3.477 1 98.62 103 ILE A O 1
ATOM 787 N N . ASN A 1 104 ? -0.015 -6.379 -5.703 1 98.38 104 ASN A N 1
ATOM 788 C CA . ASN A 1 104 ? -0.302 -5.008 -6.105 1 98.38 104 ASN A CA 1
ATOM 789 C C . ASN A 1 104 ? -1.791 -4.691 -5.996 1 98.38 104 ASN A C 1
ATOM 791 O O . ASN A 1 104 ? -2.578 -5.535 -5.562 1 98.38 104 ASN A O 1
ATOM 795 N N . ASP A 1 105 ? -2.166 -3.498 -6.414 1 98.56 105 ASP A N 1
ATOM 796 C CA . ASP A 1 105 ? -3.537 -3.012 -6.285 1 98.56 105 ASP A CA 1
ATOM 797 C C . ASP A 1 105 ? -4.504 -3.877 -7.094 1 98.56 105 ASP A C 1
ATOM 799 O O . ASP A 1 105 ? -5.516 -4.344 -6.566 1 98.56 105 ASP A O 1
ATOM 803 N N . LYS A 1 106 ? -4.215 -4.117 -8.344 1 98.62 106 LYS A N 1
ATOM 804 C CA . LYS A 1 106 ? -5.109 -4.855 -9.227 1 98.62 106 LYS A CA 1
ATOM 805 C C . LYS A 1 106 ? -5.293 -6.293 -8.75 1 98.62 106 LYS A C 1
ATOM 807 O O . LYS A 1 106 ? -6.414 -6.805 -8.727 1 98.62 106 LYS A O 1
ATOM 812 N N . LEU A 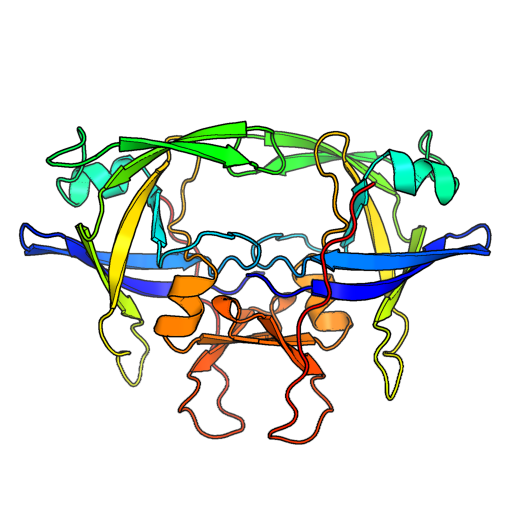1 107 ? -4.184 -6.867 -8.375 1 98.81 107 LEU A N 1
ATOM 813 C CA . LEU A 1 107 ? -4.254 -8.258 -7.945 1 98.81 107 LEU A CA 1
ATOM 814 C C . LEU A 1 107 ? -5.055 -8.391 -6.656 1 98.81 107 LEU A C 1
ATOM 816 O O . LEU A 1 107 ? -5.848 -9.32 -6.504 1 98.81 107 LEU A O 1
ATOM 820 N N . SER A 1 108 ? -4.84 -7.512 -5.676 1 98.75 108 SER A N 1
ATOM 821 C CA . SER A 1 108 ? -5.594 -7.566 -4.422 1 98.75 108 SER A CA 1
ATOM 822 C C . SER A 1 108 ? -7.094 -7.473 -4.676 1 98.75 108 SER A C 1
ATOM 824 O O . SER A 1 108 ? -7.879 -8.164 -4.027 1 98.75 108 SER A O 1
ATOM 826 N N . GLU A 1 109 ? -7.461 -6.598 -5.629 1 98.69 109 GLU A N 1
ATOM 827 C CA . GLU A 1 109 ? -8.875 -6.457 -5.965 1 98.69 109 GLU A CA 1
ATOM 828 C C . GLU A 1 109 ? -9.414 -7.727 -6.621 1 98.69 109 GLU A C 1
ATOM 830 O O . GLU A 1 109 ? -10.508 -8.188 -6.285 1 98.69 109 GLU A O 1
ATOM 835 N N . GLU A 1 110 ? -8.664 -8.273 -7.527 1 98.69 110 GLU A N 1
ATOM 836 C CA . GLU A 1 110 ? -9.086 -9.5 -8.195 1 98.69 110 GLU A CA 1
ATOM 837 C C . GLU A 1 110 ? -9.227 -10.648 -7.211 1 98.69 110 GLU A C 1
ATOM 839 O O . GLU A 1 110 ? -10.094 -11.516 -7.375 1 98.69 110 GLU A O 1
ATOM 844 N N . LEU A 1 111 ? -8.391 -10.641 -6.184 1 98.81 111 LEU A N 1
ATOM 845 C CA . LEU A 1 111 ? -8.422 -11.695 -5.176 1 98.81 111 LEU A CA 1
ATOM 846 C C . LEU A 1 111 ? -9.539 -11.453 -4.168 1 98.81 111 LEU A C 1
ATOM 848 O O . LEU A 1 111 ? -9.781 -12.289 -3.287 1 98.81 111 LEU A O 1
ATOM 852 N N . GLY A 1 112 ? -10.18 -10.32 -4.277 1 98.5 112 GLY A N 1
ATOM 853 C CA . GLY A 1 112 ? -11.328 -10.008 -3.439 1 98.5 112 GLY A CA 1
ATOM 854 C C . GLY A 1 112 ? -10.945 -9.586 -2.035 1 98.5 112 GLY A C 1
ATOM 855 O O . GLY A 1 112 ? -11.648 -9.898 -1.071 1 98.5 112 GLY A O 1
ATOM 856 N N . ILE A 1 113 ? -9.852 -8.883 -1.875 1 98.62 113 ILE A N 1
ATOM 857 C CA . ILE A 1 113 ? -9.367 -8.508 -0.552 1 98.62 113 ILE A CA 1
ATOM 858 C C . ILE A 1 113 ? -9.867 -7.105 -0.2 1 98.62 113 ILE A C 1
ATOM 860 O O . ILE A 1 113 ? -9.633 -6.152 -0.943 1 98.62 113 ILE A O 1
ATOM 864 N N . ILE A 1 114 ? -10.562 -6.98 0.87 1 98.44 114 ILE A N 1
ATOM 865 C CA . ILE A 1 114 ? -10.93 -5.711 1.49 1 98.44 114 ILE A CA 1
ATOM 866 C C . ILE A 1 114 ? -10.039 -5.449 2.701 1 98.44 114 ILE A C 1
ATOM 868 O O . ILE A 1 114 ? -9.922 -6.301 3.588 1 98.44 114 ILE A O 1
ATOM 872 N N . ILE A 1 115 ? -9.391 -4.328 2.721 1 98.62 115 ILE A N 1
ATOM 873 C CA . ILE A 1 115 ? -8.57 -3.965 3.871 1 98.62 115 ILE A CA 1
ATOM 874 C C . ILE A 1 115 ? -9.391 -3.131 4.852 1 98.62 115 ILE A C 1
ATOM 876 O O . ILE A 1 115 ? -9.742 -1.986 4.559 1 98.62 115 ILE A O 1
ATOM 880 N N . LEU A 1 116 ? -9.633 -3.668 6.012 1 98.38 116 LEU A N 1
ATOM 881 C CA . LEU A 1 116 ? -10.492 -3.051 7.012 1 98.38 116 LEU A CA 1
ATOM 882 C C . LEU A 1 116 ? -9.711 -2.08 7.887 1 98.38 116 LEU A C 1
ATOM 884 O O . LEU A 1 116 ? -10.211 -1.014 8.242 1 98.38 116 LEU A O 1
ATOM 888 N N . ALA A 1 117 ? -8.562 -2.488 8.266 1 98.31 117 ALA A N 1
ATOM 889 C CA . ALA A 1 117 ? -7.645 -1.743 9.125 1 98.31 117 ALA A CA 1
ATOM 890 C C . ALA A 1 117 ? -6.195 -2.135 8.852 1 98.31 117 ALA A C 1
ATOM 892 O O . ALA A 1 117 ? -5.715 -3.154 9.344 1 98.31 117 ALA A O 1
ATOM 893 N N . ALA A 1 118 ? -5.527 -1.27 8.102 1 98.12 118 ALA A N 1
ATOM 894 C CA . ALA A 1 118 ? -4.18 -1.611 7.664 1 98.12 118 ALA A CA 1
ATOM 895 C C . ALA A 1 118 ? -3.215 -1.668 8.844 1 98.12 118 ALA A C 1
ATOM 897 O O . ALA A 1 118 ? -2.348 -2.543 8.906 1 98.12 118 ALA A O 1
ATOM 898 N N . GLY A 1 119 ? -3.375 -0.778 9.812 1 97.81 119 GLY A N 1
ATOM 899 C CA . GLY A 1 119 ? -2.463 -0.681 10.938 1 97.81 119 GLY A CA 1
ATOM 900 C C . GLY A 1 119 ? -2.531 -1.881 11.867 1 97.81 119 GLY A C 1
ATOM 901 O O . GLY A 1 119 ? -1.539 -2.236 12.508 1 97.81 119 GLY A O 1
ATOM 902 N N . SER A 1 120 ? -3.691 -2.484 11.922 1 97.88 120 SER A N 1
ATOM 903 C CA . SER A 1 120 ? -3.873 -3.621 12.82 1 97.88 120 SER A CA 1
ATOM 904 C C . SER A 1 120 ? -3.934 -4.934 12.047 1 97.88 120 SER A C 1
ATOM 906 O O . SER A 1 120 ? -4.148 -5.996 12.633 1 97.88 120 SER A O 1
ATOM 908 N N . GLY A 1 121 ? -3.793 -4.879 10.797 1 98.31 121 GLY A N 1
ATOM 909 C CA . GLY A 1 121 ? -3.695 -6.066 9.961 1 98.31 121 GLY A CA 1
ATOM 910 C C . GLY A 1 121 ? -5.012 -6.812 9.828 1 98.31 121 GLY A C 1
ATOM 911 O O . GLY A 1 121 ? -5.039 -8.047 9.867 1 98.31 121 GLY A O 1
ATOM 912 N N . ARG A 1 122 ? -6.176 -6.074 9.734 1 98.75 122 ARG A N 1
ATOM 913 C CA . ARG A 1 122 ? -7.496 -6.684 9.625 1 98.75 122 ARG A CA 1
ATOM 914 C C . ARG A 1 122 ? -8.039 -6.562 8.203 1 98.75 122 ARG A C 1
ATOM 916 O O . ARG A 1 122 ? -7.926 -5.504 7.578 1 98.75 122 ARG A O 1
ATOM 923 N N . TRP A 1 123 ? -8.57 -7.645 7.711 1 98.69 123 TRP A N 1
ATOM 924 C CA . TRP A 1 123 ? -9.078 -7.699 6.344 1 98.69 123 TRP A CA 1
ATOM 925 C C . TRP A 1 123 ? -10.211 -8.719 6.223 1 98.69 123 TRP A C 1
ATOM 927 O O . TRP A 1 123 ? -10.516 -9.43 7.184 1 98.69 123 TRP A O 1
ATOM 937 N N . ARG A 1 124 ? -10.867 -8.789 5.07 1 98.31 124 ARG A N 1
ATOM 938 C CA . ARG A 1 124 ? -11.82 -9.836 4.727 1 98.31 124 ARG A CA 1
ATOM 939 C C . ARG A 1 124 ? -11.984 -9.953 3.213 1 98.31 124 ARG A C 1
ATOM 941 O O . ARG A 1 124 ? -11.469 -9.117 2.463 1 98.31 124 ARG A O 1
ATOM 948 N N . PHE A 1 125 ? -12.641 -11 2.793 1 98.56 125 PHE A N 1
ATOM 949 C CA . PHE A 1 125 ? -13.008 -11.117 1.386 1 98.56 125 PHE A CA 1
ATOM 950 C C . PHE A 1 125 ? -14.242 -10.281 1.075 1 98.56 125 PHE A C 1
ATOM 952 O O . PHE A 1 125 ? -15.078 -10.055 1.952 1 98.56 125 PHE A O 1
ATOM 959 N N . THR A 1 126 ? -14.344 -9.906 -0.146 1 97.38 126 THR A N 1
ATOM 960 C CA . THR A 1 126 ? -15.484 -9.125 -0.612 1 97.38 126 THR A CA 1
ATOM 961 C C . THR A 1 126 ? -16.781 -9.898 -0.405 1 97.38 126 THR A C 1
ATOM 963 O O . THR A 1 126 ? -17.844 -9.305 -0.187 1 97.38 126 THR A O 1
ATOM 966 N N . ASP A 1 127 ? -16.688 -11.219 -0.481 1 96.69 127 ASP A N 1
ATOM 967 C CA . ASP A 1 127 ? -17.906 -12.023 -0.39 1 96.69 127 ASP A CA 1
ATOM 968 C C . ASP A 1 127 ? -18.094 -12.578 1.021 1 96.69 127 ASP A C 1
ATOM 970 O O . ASP A 1 127 ? -18.984 -13.398 1.258 1 96.69 127 ASP A O 1
ATOM 974 N N . ASP A 1 128 ? -17.281 -12.203 1.966 1 96.5 128 ASP A N 1
ATOM 975 C CA . ASP A 1 128 ? -17.516 -12.523 3.369 1 96.5 128 ASP A CA 1
ATOM 976 C C . ASP A 1 128 ? -18.734 -11.758 3.906 1 96.5 128 ASP A C 1
ATOM 978 O O . ASP A 1 128 ? -19.062 -10.68 3.414 1 96.5 128 ASP A O 1
ATOM 982 N N . SER A 1 129 ? -19.359 -12.398 4.949 1 92.31 129 SER A N 1
ATOM 983 C CA . SER A 1 129 ? -20.422 -11.664 5.641 1 92.31 129 SER A CA 1
ATOM 984 C C . SER A 1 129 ? -19.875 -10.398 6.297 1 92.31 129 SER A C 1
ATOM 986 O O . SER A 1 129 ? -18.703 -10.344 6.672 1 92.31 129 SER A O 1
ATOM 988 N N . GLU A 1 130 ? -20.859 -9.492 6.414 1 85.75 130 GLU A N 1
ATOM 989 C CA . GLU A 1 130 ? -20.484 -8.25 7.082 1 85.75 130 GLU A CA 1
ATOM 990 C C . GLU A 1 130 ? -20 -8.516 8.508 1 85.75 130 GLU A C 1
ATOM 992 O O . GLU A 1 130 ? -20.578 -9.336 9.219 1 85.75 130 GLU A O 1
ATOM 997 N N . GLY A 1 131 ? -19.016 -8.117 8.953 1 89.94 131 GLY A N 1
ATOM 998 C CA . GLY A 1 131 ? -18.5 -8.305 10.305 1 89.94 131 GLY A CA 1
ATOM 999 C C . GLY A 1 131 ? -17.312 -9.266 10.367 1 89.94 131 GLY A C 1
ATOM 1000 O O . GLY A 1 131 ? -16.609 -9.328 11.375 1 89.94 131 GLY A O 1
ATOM 1001 N N . THR A 1 132 ? -17.281 -10.148 9.328 1 96 132 THR A N 1
ATOM 1002 C CA . THR A 1 132 ? -16.125 -11.039 9.289 1 96 132 THR A CA 1
ATOM 1003 C C . THR A 1 132 ? -14.82 -10.242 9.328 1 96 132 THR A C 1
ATOM 1005 O O . THR A 1 132 ? -14.695 -9.227 8.648 1 96 132 THR A O 1
ATOM 1008 N N . VAL A 1 133 ? -13.953 -10.672 10.211 1 98.19 133 VAL A N 1
ATOM 1009 C CA . VAL A 1 133 ? -12.633 -10.07 10.289 1 98.19 133 VAL A CA 1
ATOM 1010 C C . VAL A 1 133 ? -11.562 -11.156 10.234 1 98.19 133 VAL A C 1
ATOM 1012 O O . VAL A 1 133 ? -11.641 -12.148 10.961 1 98.19 133 VAL A O 1
ATOM 1015 N N . ARG A 1 134 ? -10.75 -11.016 9.344 1 98.62 134 ARG A N 1
ATOM 1016 C CA . ARG A 1 134 ? -9.562 -11.852 9.242 1 98.62 134 ARG A CA 1
ATOM 1017 C C . ARG A 1 134 ? -8.312 -11.078 9.633 1 98.62 134 ARG A C 1
ATOM 1019 O O . ARG A 1 134 ? -8.289 -9.844 9.562 1 98.62 134 ARG A O 1
ATOM 1026 N N . TYR A 1 135 ? -7.258 -11.844 10.016 1 98.38 135 TYR A N 1
ATOM 1027 C CA . TYR A 1 135 ? -6.07 -11.188 10.562 1 98.38 135 TYR A CA 1
ATOM 1028 C C . TYR A 1 135 ? -4.84 -11.5 9.719 1 98.38 135 TYR A C 1
ATOM 1030 O O . TYR A 1 135 ? -4.754 -12.57 9.109 1 98.38 135 TYR A O 1
ATOM 1038 N N . SER A 1 136 ? -3.939 -10.609 9.734 1 98.44 136 SER A N 1
ATOM 1039 C CA . SER A 1 136 ? -2.707 -10.672 8.953 1 98.44 136 SER A CA 1
ATOM 1040 C C . SER A 1 136 ? -1.859 -11.875 9.367 1 98.44 136 SER A C 1
ATOM 1042 O O . SER A 1 136 ? -1.814 -12.234 10.539 1 98.44 136 SER A O 1
ATOM 1044 N N . GLU A 1 137 ? -1.191 -12.438 8.383 1 98.44 137 GLU A N 1
ATOM 1045 C CA . GLU A 1 137 ? -0.204 -13.492 8.594 1 98.44 137 GLU A CA 1
ATOM 1046 C C . GLU A 1 137 ? 1.135 -12.914 9.039 1 98.44 137 GLU A C 1
ATOM 1048 O O . GLU A 1 137 ? 1.407 -11.727 8.836 1 98.44 137 GLU A O 1
ATOM 1053 N N . THR A 1 138 ? 1.947 -13.766 9.719 1 97.62 138 THR A N 1
ATOM 1054 C CA . THR A 1 138 ? 3.332 -13.398 9.984 1 97.62 138 THR A CA 1
ATOM 1055 C C . THR A 1 138 ? 4.129 -13.289 8.688 1 97.62 138 THR A C 1
ATOM 1057 O O . THR A 1 138 ? 3.955 -14.102 7.777 1 97.62 138 THR A O 1
ATOM 1060 N N . PRO A 1 139 ? 4.969 -12.258 8.609 1 97.62 139 PRO A N 1
ATOM 1061 C CA . PRO A 1 139 ? 5.766 -12.125 7.391 1 97.62 139 PRO A CA 1
ATOM 1062 C C . PRO A 1 139 ? 6.672 -13.328 7.141 1 97.62 139 PRO A C 1
ATOM 1064 O O . PRO A 1 139 ? 7.207 -13.906 8.086 1 97.62 139 PRO A O 1
ATOM 1067 N N . GLN A 1 140 ? 6.781 -13.766 5.938 1 98.31 140 GLN A N 1
ATOM 1068 C CA . GLN A 1 140 ? 7.77 -14.734 5.484 1 98.31 140 GLN A CA 1
ATOM 1069 C C . GLN A 1 140 ? 8.766 -14.102 4.523 1 98.31 140 GLN A C 1
ATOM 1071 O O . GLN A 1 140 ? 8.375 -13.414 3.578 1 98.31 140 GLN A O 1
ATOM 1076 N N . TYR A 1 141 ? 10.062 -14.367 4.758 1 98 141 TYR A N 1
ATOM 1077 C CA . TYR A 1 141 ? 11.125 -13.766 3.965 1 98 141 TYR A CA 1
ATOM 1078 C C . TYR A 1 141 ? 11.867 -14.82 3.152 1 98 141 TYR A C 1
ATOM 1080 O O . TYR A 1 141 ? 12.008 -15.961 3.588 1 98 141 TYR A O 1
ATOM 1088 N N . TRP A 1 142 ? 12.312 -14.414 2.043 1 97.56 142 TRP A N 1
ATOM 1089 C CA . TRP A 1 142 ? 13.008 -15.289 1.105 1 97.56 142 TRP A CA 1
ATOM 1090 C C . TRP A 1 142 ? 14.391 -14.742 0.773 1 97.56 142 TRP A C 1
ATOM 1092 O O . TRP A 1 142 ? 14.57 -13.531 0.613 1 97.56 142 TRP A O 1
ATOM 1102 N N . MET B 1 1 ? -4.992 2.043 -11.078 1 86.31 1 MET B N 1
ATOM 1103 C CA . MET B 1 1 ? -5.551 3.039 -10.172 1 86.31 1 MET B CA 1
ATOM 1104 C C . MET B 1 1 ? -5.344 2.629 -8.719 1 86.31 1 MET B C 1
ATOM 1106 O O . MET B 1 1 ? -5.242 1.439 -8.414 1 86.31 1 MET B O 1
ATOM 1110 N N . ALA B 1 2 ? -5.066 3.49 -7.805 1 95.25 2 ALA B N 1
ATOM 1111 C CA . ALA B 1 2 ? -4.879 3.316 -6.367 1 95.25 2 ALA B CA 1
ATOM 1112 C C . ALA B 1 2 ? -5.875 4.164 -5.578 1 95.25 2 ALA B C 1
ATOM 1114 O O . ALA B 1 2 ? -6.656 4.922 -6.164 1 95.25 2 ALA B O 1
ATOM 1115 N N . VAL B 1 3 ? -5.996 3.928 -4.328 1 98.56 3 VAL B N 1
ATOM 1116 C CA . VAL B 1 3 ? -6.867 4.715 -3.461 1 98.56 3 VAL B CA 1
ATOM 1117 C C . VAL B 1 3 ? -6.152 5.996 -3.039 1 98.56 3 VAL B C 1
ATOM 1119 O O . VAL B 1 3 ? -5.086 5.949 -2.424 1 98.56 3 VAL B O 1
ATOM 1122 N N . ARG B 1 4 ? -6.719 7.047 -3.43 1 98.75 4 ARG B N 1
ATOM 1123 C CA . ARG B 1 4 ? -6.32 8.383 -2.994 1 98.75 4 ARG B CA 1
ATOM 1124 C C . ARG B 1 4 ? -7.488 9.117 -2.348 1 98.75 4 ARG B C 1
ATOM 1126 O O . ARG B 1 4 ? -8.625 9.031 -2.822 1 98.75 4 ARG B O 1
ATOM 1133 N N . VAL B 1 5 ? -7.191 9.805 -1.269 1 98.94 5 VAL B N 1
ATOM 1134 C CA . VAL B 1 5 ? -8.227 10.578 -0.586 1 98.94 5 VAL B CA 1
ATOM 1135 C C . VAL B 1 5 ? -7.82 12.047 -0.527 1 98.94 5 VAL B C 1
ATOM 1137 O O . VAL B 1 5 ? -6.633 12.375 -0.541 1 98.94 5 VAL B O 1
ATOM 1140 N N . ARG B 1 6 ? -8.758 12.938 -0.503 1 98.88 6 ARG B N 1
ATOM 1141 C CA . ARG B 1 6 ? -8.477 14.352 -0.244 1 98.88 6 ARG B CA 1
ATOM 1142 C C . ARG B 1 6 ? -8.258 14.602 1.244 1 98.88 6 ARG B C 1
ATOM 1144 O O . ARG B 1 6 ? -9.047 14.141 2.076 1 98.88 6 ARG B O 1
ATOM 1151 N N . VAL B 1 7 ? -7.234 15.336 1.501 1 98.94 7 VAL B N 1
ATOM 1152 C CA . VAL B 1 7 ? -6.926 15.586 2.904 1 98.94 7 VAL B CA 1
ATOM 1153 C C . VAL B 1 7 ? -6.641 17.078 3.109 1 98.94 7 VAL B C 1
ATOM 1155 O O . VAL B 1 7 ? -6.277 17.781 2.166 1 98.94 7 VAL B O 1
ATOM 1158 N N . ARG B 1 8 ? -6.875 17.484 4.316 1 98.81 8 ARG B N 1
ATOM 1159 C CA . ARG B 1 8 ? -6.36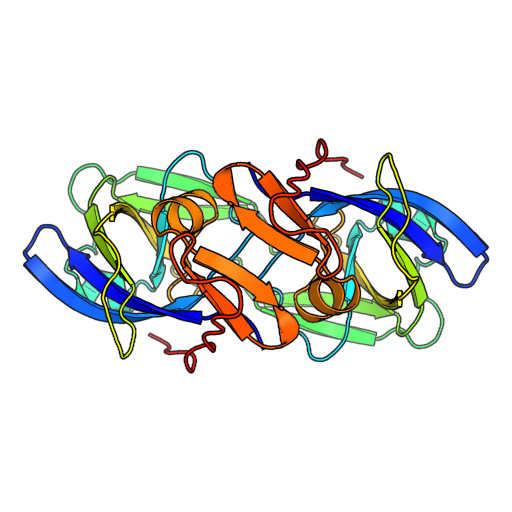7 18.766 4.812 1 98.81 8 ARG B CA 1
ATOM 1160 C C . ARG B 1 8 ? -5.23 18.547 5.809 1 98.81 8 ARG B C 1
ATOM 1162 O O . ARG B 1 8 ? -5.391 17.812 6.789 1 98.81 8 ARG B O 1
ATOM 1169 N N . LEU B 1 9 ? -4.129 19.125 5.488 1 98.81 9 LEU B N 1
ATOM 1170 C CA . LEU B 1 9 ? -2.969 19.125 6.375 1 98.81 9 LEU B CA 1
ATOM 1171 C C . LEU B 1 9 ? -2.812 20.469 7.074 1 98.81 9 LEU B C 1
ATOM 1173 O O . LEU B 1 9 ? -2.854 21.516 6.426 1 98.81 9 LEU B O 1
ATOM 1177 N N . ARG B 1 10 ? -2.676 20.375 8.359 1 98.38 10 ARG B N 1
ATOM 1178 C CA . ARG B 1 10 ? -2.4 21.578 9.133 1 98.38 10 ARG B CA 1
ATOM 1179 C C . ARG B 1 10 ? -1.122 21.422 9.953 1 98.38 10 ARG B C 1
ATOM 1181 O O . ARG B 1 10 ? -0.981 20.469 10.719 1 98.38 10 ARG B O 1
ATOM 1188 N N . SER B 1 11 ? -0.219 22.328 9.688 1 95.75 11 SER B N 1
ATOM 1189 C CA . SER B 1 11 ? 1.03 22.266 10.438 1 95.75 11 SER B CA 1
ATOM 1190 C C . SER B 1 11 ? 0.92 23.031 11.758 1 95.75 11 SER B C 1
ATOM 1192 O O . SER B 1 11 ? -0.079 23.719 12 1 95.75 11 SER B O 1
ATOM 1194 N N . SER B 1 12 ? 1.897 22.859 12.641 1 84.31 12 SER B N 1
ATOM 1195 C CA . SER B 1 12 ? 1.926 23.531 13.945 1 84.31 12 SER B CA 1
ATOM 1196 C C . SER B 1 12 ? 1.855 25.047 13.797 1 84.31 12 SER B C 1
ATOM 1198 O O . SER B 1 12 ? 1.299 25.734 14.648 1 84.31 12 SER B O 1
ATOM 1200 N N . GLY B 1 13 ? 2.316 25.609 12.734 1 78.88 13 GLY B N 1
ATOM 1201 C CA . GLY B 1 13 ? 2.238 27.047 12.508 1 78.88 13 GLY B CA 1
ATOM 1202 C C . GLY B 1 13 ? 0.891 27.5 11.977 1 78.88 13 GLY B C 1
ATOM 1203 O O . GLY B 1 13 ? 0.721 28.656 11.602 1 78.88 13 GLY B O 1
ATOM 1204 N N . SER B 1 14 ? 0.067 26.641 11.812 1 88 14 SER B N 1
ATOM 1205 C CA . SER B 1 14 ? -1.329 26.859 11.453 1 88 14 SER B CA 1
ATOM 1206 C C . SER B 1 14 ? -1.479 27.109 9.953 1 88 14 SER B C 1
ATOM 1208 O O . SER B 1 14 ? -2.373 27.844 9.531 1 88 14 SER B O 1
ATOM 1210 N N . ILE B 1 15 ? -0.457 26.688 9.273 1 96.19 15 ILE B N 1
ATOM 1211 C CA . ILE B 1 15 ? -0.606 26.688 7.82 1 96.19 15 ILE B CA 1
ATOM 1212 C C . ILE B 1 15 ? -1.422 25.484 7.387 1 96.19 15 ILE B C 1
ATOM 1214 O O . ILE B 1 15 ? -1.195 24.359 7.867 1 96.19 15 ILE B O 1
ATOM 1218 N N . GLU B 1 16 ? -2.365 25.75 6.477 1 97.94 16 GLU B N 1
ATOM 1219 C CA . GLU B 1 16 ? -3.244 24.672 6.023 1 97.94 16 GLU B CA 1
ATOM 1220 C C . GLU B 1 16 ? -3.133 24.469 4.516 1 97.94 16 GLU B C 1
ATOM 1222 O O . GLU B 1 16 ? -3.066 25.438 3.756 1 97.94 16 GLU B O 1
ATOM 1227 N N . VAL B 1 17 ? -3.051 23.234 4.105 1 98.56 17 VAL B N 1
ATOM 1228 C CA . VAL B 1 17 ? -3.025 22.875 2.691 1 98.56 17 VAL B CA 1
ATOM 1229 C C . VAL B 1 17 ? -3.963 21.703 2.445 1 98.56 17 VAL B C 1
ATOM 1231 O O . VAL B 1 17 ? -3.957 20.719 3.201 1 98.56 17 VAL B O 1
ATOM 1234 N N . SER B 1 18 ? -4.855 21.797 1.448 1 98.62 18 SER B N 1
ATOM 1235 C CA . SER B 1 18 ? -5.633 20.656 0.978 1 98.62 18 SER B CA 1
ATOM 1236 C C . SER B 1 18 ? -4.973 20 -0.229 1 98.62 18 SER B C 1
ATOM 1238 O O . SER B 1 18 ? -4.465 20.688 -1.116 1 98.62 18 SER B O 1
ATOM 1240 N N . THR B 1 19 ? -4.887 18.719 -0.239 1 98.81 19 THR B N 1
ATOM 1241 C CA . THR B 1 19 ? -4.223 17.969 -1.302 1 98.81 19 THR B CA 1
ATOM 1242 C C . THR B 1 19 ? -4.719 16.531 -1.342 1 98.81 19 THR B C 1
ATOM 1244 O O . THR B 1 19 ? -5.496 16.109 -0.481 1 98.81 19 THR B O 1
ATOM 1247 N N . SER B 1 20 ? -4.41 15.812 -2.389 1 98.81 20 SER B N 1
ATOM 1248 C CA . SER B 1 20 ? -4.68 14.383 -2.43 1 98.81 20 SER B CA 1
ATOM 1249 C C . SER B 1 20 ? -3.553 13.586 -1.776 1 98.81 20 SER B C 1
ATOM 1251 O O . SER B 1 20 ? -2.395 14.016 -1.793 1 98.81 20 SER B O 1
ATOM 1253 N N . ALA B 1 21 ? -3.893 12.516 -1.161 1 98.88 21 ALA B N 1
ATOM 1254 C CA . ALA B 1 21 ? -2.92 11.633 -0.519 1 98.88 21 ALA B CA 1
ATOM 1255 C C . ALA B 1 21 ? -3.146 10.18 -0.921 1 98.88 21 ALA B C 1
ATOM 1257 O O . ALA B 1 21 ? -4.277 9.688 -0.897 1 98.88 21 ALA B O 1
ATOM 1258 N N . LEU B 1 22 ? -2.059 9.516 -1.29 1 98.69 22 LEU B N 1
ATOM 1259 C CA . LEU B 1 22 ? -2.09 8.086 -1.585 1 98.69 22 LEU B CA 1
ATOM 1260 C C . LEU B 1 22 ? -2.164 7.266 -0.3 1 98.69 22 LEU B C 1
ATOM 1262 O O . LEU B 1 22 ? -1.358 7.461 0.614 1 98.69 22 LEU B O 1
ATOM 1266 N N . VAL B 1 23 ? -3.197 6.391 -0.178 1 98.75 23 VAL B N 1
ATOM 1267 C CA . VAL B 1 23 ? -3.277 5.461 0.945 1 98.75 23 VAL B CA 1
ATOM 1268 C C . VAL B 1 23 ? -2.441 4.219 0.648 1 98.75 23 VAL B C 1
ATOM 1270 O O . VAL B 1 23 ? -2.857 3.352 -0.126 1 98.75 23 VAL B O 1
ATOM 1273 N N . ASN B 1 24 ? -1.275 4.152 1.274 1 97.44 24 ASN B N 1
ATOM 1274 C CA . ASN B 1 24 ? -0.324 3.088 0.966 1 97.44 24 ASN B CA 1
ATOM 1275 C C . ASN B 1 24 ? -0.257 2.053 2.084 1 97.44 24 ASN B C 1
ATOM 1277 O O . ASN B 1 24 ? 0.265 2.332 3.166 1 97.44 24 ASN B O 1
ATOM 1281 N N . THR B 1 25 ? -0.785 0.89 1.811 1 97.19 25 THR B N 1
ATOM 1282 C CA . THR B 1 25 ? -0.583 -0.219 2.736 1 97.19 25 THR B CA 1
ATOM 1283 C C . THR B 1 25 ? 0.75 -0.912 2.467 1 97.19 25 THR B C 1
ATOM 1285 O O . THR B 1 25 ? 1.171 -1.033 1.314 1 97.19 25 THR B O 1
ATOM 1288 N N . GLY B 1 26 ? 1.419 -1.289 3.469 1 95.12 26 GLY B N 1
ATOM 12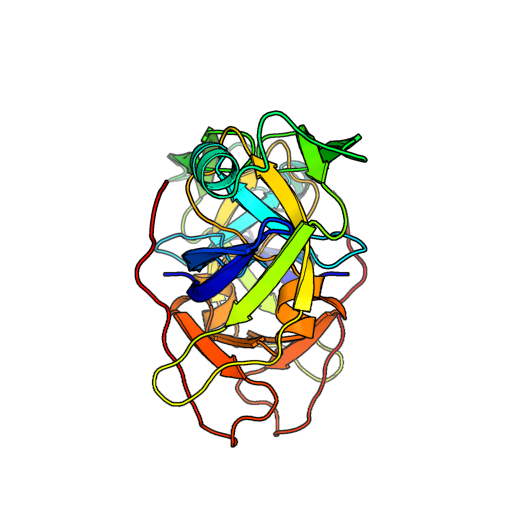89 C CA . GLY B 1 26 ? 2.793 -1.758 3.393 1 95.12 26 GLY B CA 1
ATOM 1290 C C . GLY B 1 26 ? 3.803 -0.728 3.861 1 95.12 26 GLY B C 1
ATOM 1291 O O . GLY B 1 26 ? 4.992 -1.025 3.98 1 95.12 26 GLY B O 1
ATOM 1292 N N . PHE B 1 27 ? 3.314 0.471 3.992 1 94.88 27 PHE B N 1
ATOM 1293 C CA . PHE B 1 27 ? 4.078 1.504 4.68 1 94.88 27 PHE B CA 1
ATOM 1294 C C . PHE B 1 27 ? 3.957 1.351 6.191 1 94.88 27 PHE B C 1
ATOM 1296 O O . PHE B 1 27 ? 3.115 1.995 6.82 1 94.88 27 PHE B O 1
ATOM 1303 N N . GLU B 1 28 ? 4.93 0.459 6.738 1 94.94 28 GLU B N 1
ATOM 1304 C CA . GLU B 1 28 ? 4.809 -0.047 8.102 1 94.94 28 GLU B CA 1
ATOM 1305 C C . GLU B 1 28 ? 5.664 0.763 9.07 1 94.94 28 GLU B C 1
ATOM 1307 O O . GLU B 1 28 ? 6.891 0.642 9.078 1 94.94 28 GLU B O 1
ATOM 1312 N N . THR B 1 29 ? 4.992 1.556 9.844 1 92.94 29 THR B N 1
ATOM 1313 C CA . THR B 1 29 ? 5.648 2.238 10.953 1 92.94 29 THR B CA 1
ATOM 1314 C C . THR B 1 29 ? 4.852 2.066 12.242 1 92.94 29 THR B C 1
ATOM 1316 O O . THR B 1 29 ? 3.711 1.598 12.219 1 92.94 29 THR B O 1
ATOM 1319 N N . GLU B 1 30 ? 5.477 2.412 13.32 1 92.5 30 GLU B N 1
ATOM 1320 C CA . GLU B 1 30 ? 4.848 2.207 14.617 1 92.5 30 GLU B CA 1
ATOM 1321 C C . GLU B 1 30 ? 3.885 3.344 14.953 1 92.5 30 GLU B C 1
ATOM 1323 O O . GLU B 1 30 ? 3.062 3.221 15.867 1 92.5 30 GLU B O 1
ATOM 1328 N N . ARG B 1 31 ? 4.016 4.406 14.258 1 96.75 31 ARG B N 1
ATOM 1329 C CA . ARG B 1 31 ? 3.195 5.586 14.516 1 96.75 31 ARG B CA 1
ATOM 1330 C C . ARG B 1 31 ? 2.471 6.031 13.25 1 96.75 31 ARG B C 1
ATOM 1332 O O . ARG B 1 31 ? 2.893 5.707 12.141 1 96.75 31 ARG B O 1
ATOM 1339 N N . PRO B 1 32 ? 1.304 6.758 13.5 1 98.5 32 PRO B N 1
ATOM 1340 C CA . PRO B 1 32 ? 0.716 7.41 12.328 1 98.5 32 PRO B CA 1
ATOM 1341 C C . PRO B 1 32 ? 1.664 8.414 11.672 1 98.5 32 PRO B C 1
ATOM 1343 O O . PRO B 1 32 ? 2.184 9.305 12.344 1 98.5 32 PRO B O 1
ATOM 1346 N N . GLN B 1 33 ? 1.899 8.195 10.422 1 98.56 33 GLN B N 1
ATOM 1347 C CA . GLN B 1 33 ? 2.805 9.07 9.68 1 98.56 33 GLN B CA 1
ATOM 1348 C C . GLN B 1 33 ? 2.227 9.43 8.312 1 98.56 33 GLN B C 1
ATOM 1350 O O . GLN B 1 33 ? 1.532 8.617 7.699 1 98.56 33 GLN B O 1
ATOM 1355 N N . VAL B 1 34 ? 2.488 10.602 7.926 1 98.75 34 VAL B N 1
ATOM 1356 C CA . VAL B 1 34 ? 2.227 11.047 6.559 1 98.75 34 VAL B CA 1
ATOM 1357 C C . VAL B 1 34 ? 3.539 11.438 5.883 1 98.75 34 VAL B C 1
ATOM 1359 O O . VAL B 1 34 ? 4.305 12.242 6.422 1 98.75 34 VAL B O 1
ATOM 1362 N N . LEU B 1 35 ? 3.836 10.766 4.793 1 98.5 35 LEU B N 1
ATOM 1363 C CA . LEU B 1 35 ? 4.977 11.172 3.98 1 98.5 35 LEU B CA 1
ATOM 1364 C C . LEU B 1 35 ? 4.605 12.336 3.066 1 98.5 35 LEU B C 1
ATOM 1366 O O . LEU B 1 35 ? 3.59 12.281 2.369 1 98.5 35 LEU B O 1
ATOM 1370 N N . ILE B 1 36 ? 5.391 13.391 3.143 1 98.56 36 ILE B N 1
ATOM 1371 C CA . ILE B 1 36 ? 5.09 14.547 2.309 1 98.56 36 ILE B CA 1
ATOM 1372 C C . ILE B 1 36 ? 6.309 14.906 1.465 1 98.56 36 ILE B C 1
ATOM 1374 O O . ILE B 1 36 ? 7.449 14.758 1.915 1 98.56 36 ILE B O 1
ATOM 1378 N N . PRO B 1 37 ? 6.051 15.359 0.222 1 98.56 37 PRO B N 1
ATOM 1379 C CA . PRO B 1 37 ? 7.141 15.883 -0.607 1 98.56 37 PRO B CA 1
ATOM 1380 C C . PRO B 1 37 ? 7.812 17.109 0.004 1 98.56 37 PRO B C 1
ATOM 1382 O O . PRO B 1 37 ? 7.152 17.922 0.65 1 98.56 37 PRO B O 1
ATOM 1385 N N . ILE B 1 38 ? 9.07 17.281 -0.29 1 98.12 38 ILE B N 1
ATOM 1386 C CA . ILE B 1 38 ? 9.859 18.359 0.315 1 98.12 38 ILE B CA 1
ATOM 1387 C C . ILE B 1 38 ? 9.266 19.719 -0.052 1 98.12 38 ILE B C 1
ATOM 1389 O O . ILE B 1 38 ? 9.289 20.641 0.752 1 98.12 38 ILE B O 1
ATOM 1393 N N . ASN B 1 39 ? 8.719 19.891 -1.237 1 98.44 39 ASN B N 1
ATOM 1394 C CA . ASN B 1 39 ? 8.117 21.156 -1.635 1 98.44 39 ASN B CA 1
ATOM 1395 C C . ASN B 1 39 ? 6.879 21.469 -0.797 1 98.44 39 ASN B C 1
ATOM 1397 O O . ASN B 1 39 ? 6.641 22.625 -0.447 1 98.44 39 ASN B O 1
ATOM 1401 N N . LEU B 1 40 ? 6.094 20.469 -0.48 1 98.62 40 LEU B N 1
ATOM 1402 C CA . LEU B 1 40 ? 4.953 20.672 0.409 1 98.62 40 LEU B CA 1
ATOM 1403 C C . LEU B 1 40 ? 5.422 20.969 1.829 1 98.62 40 LEU B C 1
ATOM 1405 O O . LEU B 1 40 ? 4.816 21.781 2.527 1 98.62 40 LEU B O 1
ATOM 1409 N N . ALA B 1 41 ? 6.488 20.297 2.238 1 97.94 41 ALA B N 1
ATOM 1410 C CA . ALA B 1 41 ? 7.055 20.578 3.557 1 97.94 41 ALA B CA 1
ATOM 1411 C C . ALA B 1 41 ? 7.453 22.047 3.686 1 97.94 41 ALA B C 1
ATOM 1413 O O . ALA B 1 41 ? 7.25 22.656 4.734 1 97.94 41 ALA B O 1
ATOM 1414 N N . LYS B 1 42 ? 8.008 22.578 2.637 1 97.56 42 LYS B N 1
ATOM 1415 C CA . LYS B 1 42 ? 8.375 23.984 2.629 1 97.56 42 LYS B CA 1
ATOM 1416 C C . LYS B 1 42 ? 7.145 24.875 2.771 1 97.56 42 LYS B C 1
ATOM 1418 O O . LYS B 1 42 ? 7.152 25.844 3.545 1 97.56 42 LYS B O 1
ATOM 1423 N N . VAL B 1 43 ? 6.121 24.547 2.045 1 97.75 43 VAL B N 1
ATOM 1424 C CA . VAL B 1 43 ? 4.879 25.297 2.105 1 97.75 43 VAL B CA 1
ATOM 1425 C C . VAL B 1 43 ? 4.324 25.281 3.529 1 97.75 43 VAL B C 1
ATOM 1427 O O . VAL B 1 43 ? 3.867 26.297 4.043 1 97.75 43 VAL B O 1
ATOM 1430 N N . LEU B 1 44 ? 4.441 24.141 4.188 1 97.62 44 LEU B N 1
ATOM 1431 C CA . LEU B 1 44 ? 3.9 23.953 5.527 1 97.62 44 LEU B CA 1
ATOM 1432 C C . LEU B 1 44 ? 4.859 24.484 6.586 1 97.62 44 LEU B C 1
ATOM 1434 O O . LEU B 1 44 ? 4.617 24.328 7.785 1 97.62 44 LEU B O 1
ATOM 1438 N N . LYS B 1 45 ? 6 25 6.156 1 95.94 45 LYS B N 1
ATOM 1439 C CA . LYS B 1 45 ? 7.035 25.562 7.008 1 95.94 45 LYS B CA 1
ATOM 1440 C C . LYS B 1 45 ? 7.637 24.516 7.93 1 95.94 45 LYS B C 1
ATOM 1442 O O . LYS B 1 45 ? 7.914 24.781 9.102 1 95.94 45 LYS B O 1
ATOM 1447 N N . LEU B 1 46 ? 7.789 23.344 7.375 1 96.25 46 LEU B N 1
ATOM 1448 C CA . LEU B 1 46 ? 8.383 22.234 8.117 1 96.25 46 LEU B CA 1
ATOM 1449 C C . LEU B 1 46 ? 9.797 21.953 7.621 1 96.25 46 LEU B C 1
ATOM 1451 O O . LEU B 1 46 ? 10.469 21.062 8.141 1 96.25 46 LEU B O 1
ATOM 1455 N N . TRP B 1 47 ? 10.203 22.688 6.617 1 94.88 47 TRP B N 1
ATOM 1456 C CA . TRP B 1 47 ? 11.531 22.5 6.051 1 94.88 47 TRP B CA 1
ATOM 1457 C C . TRP B 1 47 ? 12.258 23.828 5.918 1 94.88 47 TRP B C 1
ATOM 1459 O O . TRP B 1 47 ? 11.695 24.797 5.398 1 94.88 47 TRP B O 1
ATOM 1469 N N . PRO B 1 48 ? 13.531 23.969 6.23 1 95.38 48 PRO B N 1
ATOM 1470 C CA . PRO B 1 48 ? 14.359 22.922 6.832 1 95.38 48 PRO B CA 1
ATOM 1471 C C . PRO B 1 48 ? 13.797 22.422 8.164 1 95.38 48 PRO B C 1
ATOM 1473 O O . PRO B 1 48 ? 12.93 23.062 8.75 1 95.38 48 PRO B O 1
ATOM 1476 N N . PRO B 1 49 ? 14.234 21.188 8.469 1 89.12 49 PRO B N 1
ATOM 1477 C CA . PRO B 1 49 ? 13.602 20.578 9.641 1 89.12 49 PRO B CA 1
ATOM 1478 C C . PRO B 1 49 ? 13.641 21.484 10.867 1 89.12 49 PRO B C 1
ATOM 1480 O O . PRO B 1 49 ? 14.625 22.203 11.078 1 89.12 49 PRO B O 1
ATOM 1483 N N . ILE B 1 50 ? 12.633 21.391 11.547 1 77.81 50 ILE B N 1
ATOM 1484 C CA . ILE B 1 50 ? 12.5 22.219 12.75 1 77.81 50 ILE B CA 1
ATOM 1485 C C . ILE B 1 50 ? 12.312 21.312 13.969 1 77.81 50 ILE B C 1
ATOM 1487 O O . ILE B 1 50 ? 11.953 20.141 13.836 1 77.81 50 ILE B O 1
ATOM 1491 N N . GLY B 1 51 ? 12.672 21.859 15.102 1 82.56 51 GLY B N 1
ATOM 1492 C CA . GLY B 1 51 ? 12.312 21.234 16.359 1 82.56 51 GLY B CA 1
ATOM 1493 C C . GLY B 1 51 ? 13.047 19.922 16.625 1 82.56 51 GLY B C 1
ATOM 1494 O O . GLY B 1 51 ? 14.273 19.875 16.531 1 82.56 51 GLY B O 1
ATOM 1495 N N . ASN B 1 52 ? 12.188 18.906 16.875 1 92.31 52 ASN B N 1
ATOM 1496 C CA . ASN B 1 52 ? 12.703 17.609 17.297 1 92.31 52 ASN B CA 1
ATOM 1497 C C . ASN B 1 52 ? 12.805 16.625 16.141 1 92.31 52 ASN B C 1
ATOM 1499 O O . ASN B 1 52 ? 12.641 15.422 16.328 1 92.31 52 ASN B O 1
ATOM 1503 N N . ALA B 1 53 ? 13.078 17.172 14.992 1 96 53 ALA B N 1
ATOM 1504 C CA . ALA B 1 53 ? 13.219 16.344 13.805 1 96 53 ALA B CA 1
ATOM 1505 C C . ALA B 1 53 ? 14.406 15.391 13.945 1 96 53 ALA B C 1
ATOM 1507 O O . ALA B 1 53 ? 15.414 15.727 14.57 1 96 53 ALA B O 1
ATOM 1508 N N . TYR B 1 54 ? 14.258 14.203 13.453 1 97.31 54 TYR B N 1
ATOM 1509 C CA . TYR B 1 54 ? 15.344 13.227 13.445 1 97.31 54 TYR B CA 1
ATOM 1510 C C . TYR B 1 54 ? 15.336 12.414 12.156 1 97.31 54 TYR B C 1
ATOM 1512 O O . TYR B 1 54 ? 14.375 12.469 11.391 1 97.31 54 TYR B O 1
ATOM 1520 N N . ILE B 1 55 ? 16.453 11.711 11.891 1 96.81 55 ILE B N 1
ATOM 1521 C CA . ILE B 1 55 ? 16.625 10.938 10.664 1 96.81 55 ILE B CA 1
ATOM 1522 C C . ILE B 1 55 ? 16.328 9.461 10.945 1 96.81 55 ILE B C 1
ATOM 1524 O O . ILE B 1 55 ? 16.766 8.922 11.961 1 96.81 55 ILE B O 1
ATOM 1528 N N . VAL B 1 56 ? 15.547 8.867 9.977 1 95.94 56 VAL B N 1
ATOM 1529 C CA . VAL B 1 56 ? 15.305 7.434 10.055 1 95.94 56 VAL B CA 1
ATOM 1530 C C . VAL B 1 56 ? 15.703 6.777 8.734 1 95.94 56 VAL B C 1
ATOM 1532 O O . VAL B 1 56 ? 15.688 7.418 7.68 1 95.94 56 VAL B O 1
ATOM 1535 N N . GLU B 1 57 ? 16.109 5.559 8.891 1 95.5 57 GLU B N 1
ATOM 1536 C CA . GLU B 1 57 ? 16.312 4.73 7.703 1 95.5 57 GLU B CA 1
ATOM 1537 C C . GLU B 1 57 ? 15.07 3.881 7.41 1 95.5 57 GLU B C 1
ATOM 1539 O O .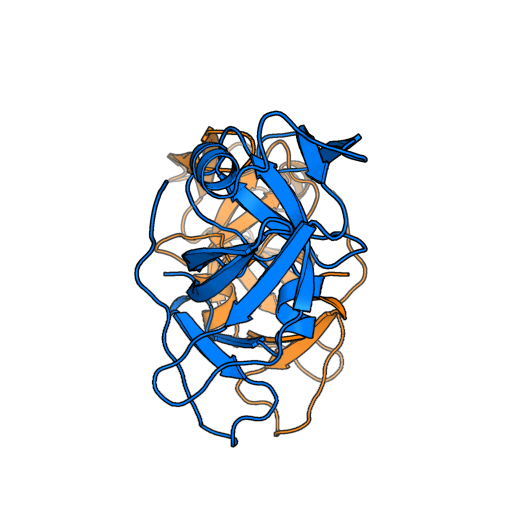 GLU B 1 57 ? 14.586 3.166 8.289 1 95.5 57 GLU B O 1
ATOM 1544 N N . LEU B 1 58 ? 14.531 4 6.168 1 93.38 58 LEU B N 1
ATOM 1545 C CA . LEU B 1 58 ? 13.359 3.264 5.727 1 93.38 58 LEU B CA 1
ATOM 1546 C C . LEU B 1 58 ? 13.719 2.281 4.617 1 93.38 58 LEU B C 1
ATOM 1548 O O . LEU B 1 58 ? 14.453 2.625 3.691 1 93.38 58 LEU B O 1
ATOM 1552 N N . GLY B 1 59 ? 13.25 1.048 4.812 1 92.38 59 GLY B N 1
ATOM 1553 C CA . GLY B 1 59 ? 13.367 0.098 3.719 1 92.38 59 GLY B CA 1
ATOM 1554 C C . GLY B 1 59 ? 12.32 0.304 2.635 1 92.38 59 GLY B C 1
ATOM 1555 O O . GLY B 1 59 ? 11.133 0.453 2.928 1 92.38 59 GLY B O 1
ATOM 1556 N N . THR B 1 60 ? 12.727 0.403 1.373 1 91.75 60 THR B N 1
ATOM 1557 C CA . THR B 1 60 ? 11.82 0.523 0.234 1 91.75 60 THR B CA 1
ATOM 1558 C C . THR B 1 60 ? 12.156 -0.513 -0.834 1 91.75 60 THR B C 1
ATOM 1560 O O . THR B 1 60 ? 13.156 -1.226 -0.723 1 91.75 60 THR B O 1
ATOM 1563 N N . ALA B 1 61 ? 11.312 -0.587 -1.815 1 90 61 ALA B N 1
ATOM 1564 C CA . ALA B 1 61 ? 11.57 -1.505 -2.924 1 90 61 ALA B CA 1
ATOM 1565 C C . ALA B 1 61 ? 12.852 -1.134 -3.662 1 90 61 ALA B C 1
ATOM 1567 O O . ALA B 1 61 ? 13.477 -1.986 -4.297 1 90 61 ALA B O 1
ATOM 1568 N N . GLY B 1 62 ? 13.234 0.153 -3.562 1 89.56 62 GLY B N 1
ATOM 1569 C CA . GLY B 1 62 ? 14.453 0.622 -4.203 1 89.56 62 GLY B CA 1
ATOM 1570 C C . GLY B 1 62 ? 15.664 0.584 -3.291 1 89.56 62 GLY B C 1
ATOM 1571 O O . GLY B 1 62 ? 16.734 1.103 -3.639 1 89.56 62 GLY B O 1
ATOM 1572 N N . GLY B 1 63 ? 15.523 -0.024 -2.182 1 90.31 63 GLY B N 1
ATOM 1573 C CA . GLY B 1 63 ? 16.594 -0.027 -1.202 1 90.31 63 GLY B CA 1
ATOM 1574 C C . GLY B 1 63 ? 16.359 0.928 -0.048 1 90.31 63 GLY B C 1
ATOM 1575 O O . GLY B 1 63 ? 15.336 1.616 -0.008 1 90.31 63 GLY B O 1
ATOM 1576 N N . PRO B 1 64 ? 17.234 0.896 0.894 1 92.75 64 PRO B N 1
ATOM 1577 C CA . PRO B 1 64 ? 17.078 1.768 2.061 1 92.75 64 PRO B CA 1
ATOM 1578 C C . PRO B 1 64 ? 17.25 3.246 1.717 1 92.75 64 PRO B C 1
ATOM 1580 O O . PRO B 1 64 ? 18.078 3.598 0.874 1 92.75 64 PRO B O 1
ATOM 1583 N N . ILE B 1 65 ? 16.438 4.004 2.316 1 94.38 65 ILE B N 1
ATOM 1584 C CA . ILE B 1 65 ? 16.562 5.453 2.189 1 94.38 65 ILE B CA 1
ATOM 1585 C C . ILE B 1 65 ? 16.547 6.094 3.574 1 94.38 65 ILE B C 1
ATOM 1587 O O . ILE B 1 65 ? 16.094 5.48 4.547 1 94.38 65 ILE B O 1
ATOM 1591 N N . ARG B 1 66 ? 17.156 7.367 3.666 1 95.94 66 ARG B N 1
ATOM 1592 C CA . ARG B 1 66 ? 17.094 8.148 4.898 1 95.94 66 ARG B CA 1
ATOM 1593 C C . ARG B 1 66 ? 16.156 9.344 4.742 1 95.94 66 ARG B C 1
ATOM 1595 O O . ARG B 1 66 ? 16.266 10.094 3.768 1 95.94 66 ARG B O 1
ATOM 1602 N N . GLU B 1 67 ? 15.219 9.453 5.645 1 96.25 67 GLU B N 1
ATOM 1603 C CA . GLU B 1 67 ? 14.258 10.555 5.617 1 96.25 67 GLU B CA 1
ATOM 1604 C C . GLU B 1 67 ? 14.195 11.266 6.965 1 96.25 67 GLU B C 1
ATOM 1606 O O . GLU B 1 67 ? 14.484 10.664 8 1 96.25 67 GLU B O 1
ATOM 1611 N N . TYR B 1 68 ? 13.852 12.523 6.941 1 97.19 68 TYR B N 1
ATOM 1612 C CA . TYR B 1 68 ? 13.586 13.266 8.164 1 97.19 68 TYR B CA 1
ATOM 1613 C C . TYR B 1 68 ? 12.172 13.008 8.664 1 97.19 68 TYR B C 1
ATOM 1615 O O . TYR B 1 68 ? 11.219 13.008 7.887 1 97.19 68 TYR B O 1
ATOM 1623 N N . VAL B 1 69 ? 12.055 12.789 9.93 1 97.94 69 VAL B N 1
ATOM 1624 C CA . VAL B 1 69 ? 10.766 12.672 10.617 1 97.94 69 VAL B CA 1
ATOM 1625 C C . VAL B 1 69 ? 10.578 13.859 11.562 1 97.94 69 VAL B C 1
ATOM 1627 O O . VAL B 1 69 ? 11.484 14.195 12.328 1 97.94 69 VAL B O 1
ATOM 1630 N N . ILE B 1 70 ? 9.5 14.547 11.477 1 97.44 70 ILE B N 1
ATOM 1631 C CA . ILE B 1 70 ? 9.133 15.617 12.398 1 97.44 70 ILE B CA 1
ATOM 1632 C C . ILE B 1 70 ? 7.922 15.188 13.227 1 97.44 70 ILE B C 1
ATOM 1634 O O . ILE B 1 70 ? 6.789 15.219 12.75 1 97.44 70 ILE B O 1
ATOM 1638 N N . PRO B 1 71 ? 8.141 14.828 14.484 1 97.12 71 PRO B N 1
ATOM 1639 C CA . PRO B 1 71 ? 7.098 14.211 15.312 1 97.12 71 PRO B CA 1
ATOM 1640 C C . PRO B 1 71 ? 5.934 15.156 15.586 1 97.12 71 PRO B C 1
ATOM 1642 O O . PRO B 1 71 ? 6.145 16.344 15.844 1 97.12 71 PRO B O 1
ATOM 1645 N N . ASN B 1 72 ? 4.719 14.648 15.5 1 96.81 72 ASN B N 1
ATOM 1646 C CA . ASN B 1 72 ? 3.492 15.344 15.883 1 96.81 72 ASN B CA 1
ATOM 1647 C C . ASN B 1 72 ? 3.406 16.719 15.234 1 96.81 72 ASN B C 1
ATOM 1649 O O . ASN B 1 72 ? 3.074 17.703 15.906 1 96.81 72 ASN B O 1
ATOM 1653 N N . SER B 1 73 ? 3.723 16.781 13.977 1 96.81 73 SER B N 1
ATOM 1654 C CA . SER B 1 73 ? 3.881 18.094 13.359 1 96.81 73 SER B CA 1
ATOM 1655 C C . SER B 1 73 ? 2.711 18.422 12.438 1 96.81 73 SER B C 1
ATOM 1657 O O . SER B 1 73 ? 2.578 19.547 11.961 1 96.81 73 SER B O 1
ATOM 1659 N N . ILE B 1 74 ? 1.866 17.438 12.234 1 97.94 74 ILE B N 1
ATOM 1660 C CA . ILE B 1 74 ? 0.767 17.656 11.297 1 97.94 74 ILE B CA 1
ATOM 1661 C C . ILE B 1 74 ? -0.54 17.156 11.914 1 97.94 74 ILE B C 1
ATOM 1663 O O . ILE B 1 74 ? -0.577 16.094 12.531 1 97.94 74 ILE B O 1
ATOM 1667 N N . GLU B 1 75 ? -1.49 17.922 11.805 1 98.69 75 GLU B N 1
ATOM 1668 C CA . GLU B 1 75 ? -2.873 17.484 11.945 1 98.69 75 GLU B CA 1
ATOM 1669 C C . GLU B 1 75 ? -3.512 17.219 10.586 1 98.69 75 GLU B C 1
ATOM 1671 O O . GLU B 1 75 ? -3.463 18.078 9.695 1 98.69 75 GLU B O 1
ATOM 1676 N N . ILE B 1 76 ? -4.121 16.078 10.414 1 98.88 76 ILE B N 1
ATOM 1677 C CA . ILE B 1 76 ? -4.629 15.695 9.102 1 98.88 76 ILE B CA 1
ATOM 1678 C C . ILE B 1 76 ? -6.09 15.266 9.219 1 98.88 76 ILE B C 1
ATOM 1680 O O . ILE B 1 76 ? -6.473 14.594 10.18 1 98.88 76 ILE B O 1
ATOM 1684 N N . THR B 1 77 ? -6.863 15.656 8.25 1 98.75 77 THR B N 1
ATOM 1685 C CA . THR B 1 77 ? -8.273 15.289 8.117 1 98.75 77 THR B CA 1
ATOM 1686 C C . THR B 1 77 ? -8.586 14.844 6.695 1 98.75 77 THR B C 1
ATOM 1688 O O . THR B 1 77 ? -8.094 15.43 5.73 1 98.75 77 THR B O 1
ATOM 1691 N N . VAL B 1 78 ? -9.391 13.773 6.562 1 98.94 78 VAL B N 1
ATOM 1692 C CA . VAL B 1 78 ? -9.906 13.398 5.25 1 98.94 78 VAL B CA 1
ATOM 1693 C C . VAL B 1 78 ? -11.148 14.219 4.926 1 98.94 78 VAL B C 1
ATOM 1695 O O . VAL B 1 78 ? -12.062 14.328 5.75 1 98.94 78 VAL B O 1
ATOM 1698 N N . ILE B 1 79 ? -11.148 14.766 3.732 1 98.69 79 ILE B N 1
ATOM 1699 C CA . ILE B 1 79 ? -12.258 15.609 3.295 1 98.69 79 ILE B CA 1
ATOM 1700 C C . ILE B 1 79 ? -13.039 14.898 2.189 1 98.69 79 ILE B C 1
ATOM 1702 O O . ILE B 1 79 ? -12.461 14.477 1.186 1 98.69 79 ILE B O 1
ATOM 1706 N N . THR B 1 80 ? -14.336 14.703 2.389 1 98.19 80 THR B N 1
ATOM 1707 C CA . THR B 1 80 ? -15.219 14.18 1.354 1 98.19 80 THR B CA 1
ATOM 1708 C C . THR B 1 80 ? -16.344 15.172 1.063 1 98.19 80 THR B C 1
ATOM 1710 O O . THR B 1 80 ? -16.422 16.234 1.676 1 98.19 80 THR B O 1
ATOM 1713 N N . ALA B 1 81 ? -17.156 14.859 0.034 1 96.62 81 ALA B N 1
ATOM 1714 C CA . ALA B 1 81 ? -18.219 15.766 -0.38 1 96.62 81 ALA B CA 1
ATOM 1715 C C . ALA B 1 81 ? -19.234 15.977 0.745 1 96.62 81 ALA B C 1
ATOM 1717 O O . ALA B 1 81 ? -19.812 17.062 0.883 1 96.62 81 ALA B O 1
ATOM 1718 N N . ASP B 1 82 ? -19.375 14.992 1.553 1 97.12 82 ASP B N 1
ATOM 1719 C CA . ASP B 1 82 ? -20.484 15.031 2.49 1 97.12 82 ASP B CA 1
ATOM 1720 C C . ASP B 1 82 ? -20 15.273 3.918 1 97.12 82 ASP B C 1
ATOM 1722 O O . ASP B 1 82 ? -20.797 15.602 4.805 1 97.12 82 ASP B O 1
ATOM 1726 N N . ARG B 1 83 ? -18.641 15.062 4.172 1 97.69 83 ARG B N 1
ATOM 1727 C CA . ARG B 1 83 ? -18.188 15.211 5.551 1 97.69 83 ARG B CA 1
ATOM 1728 C C . ARG B 1 83 ? -16.656 15.273 5.613 1 97.69 83 ARG B C 1
ATOM 1730 O O . ARG B 1 83 ? -15.992 15.148 4.59 1 97.69 83 ARG B O 1
ATOM 1737 N N . GLU B 1 84 ? -16.188 15.484 6.84 1 97.75 84 GLU B N 1
ATOM 1738 C CA . GLU B 1 84 ? -14.781 15.375 7.191 1 97.75 84 GLU B CA 1
ATOM 1739 C C . GLU B 1 84 ? -14.562 14.336 8.289 1 97.75 84 GLU B C 1
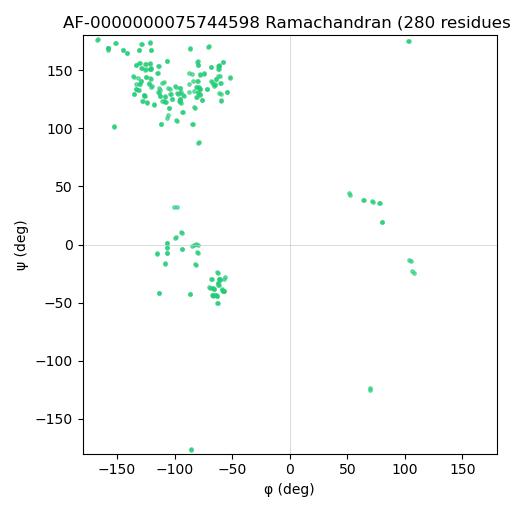ATOM 1741 O O . GLU B 1 84 ? -15.414 14.164 9.164 1 97.75 84 GLU B O 1
ATOM 1746 N N . SER B 1 85 ? -13.453 13.664 8.117 1 98.25 85 SER B N 1
ATOM 1747 C CA . SER B 1 85 ? -13.102 12.742 9.195 1 98.25 85 SER B CA 1
ATOM 1748 C C . SER B 1 85 ? -12.656 13.5 10.445 1 98.25 85 SER B C 1
ATOM 1750 O O . SER B 1 85 ? -12.492 14.719 10.406 1 98.25 85 SER B O 1
ATOM 1752 N N . ARG B 1 86 ? -12.523 12.75 11.516 1 97.25 86 ARG B N 1
ATOM 1753 C CA . ARG B 1 86 ? -11.828 13.328 12.664 1 97.25 86 ARG B CA 1
ATOM 1754 C C . ARG B 1 86 ? -10.391 13.688 12.312 1 97.25 86 ARG B C 1
ATOM 1756 O O . ARG B 1 86 ? -9.789 13.07 11.438 1 97.25 86 ARG B O 1
ATOM 1763 N N . ALA B 1 87 ? -9.898 14.664 13.062 1 98.19 87 ALA B N 1
ATOM 1764 C CA . ALA B 1 87 ? -8.508 15.055 12.891 1 98.19 87 ALA B CA 1
ATOM 1765 C C . ALA B 1 87 ? -7.574 14.102 13.633 1 98.19 87 ALA B C 1
ATOM 1767 O O . ALA B 1 87 ? -7.879 13.672 14.75 1 98.19 87 ALA B O 1
ATOM 1768 N N . VAL B 1 88 ? -6.465 13.812 13 1 98.69 88 VAL B N 1
ATOM 1769 C CA . VAL B 1 88 ? -5.453 12.969 13.625 1 98.69 88 VAL B CA 1
ATOM 1770 C C . VAL B 1 88 ? -4.102 13.68 13.609 1 98.69 88 VAL B C 1
ATOM 1772 O O . VAL B 1 88 ? -3.678 14.195 12.578 1 98.69 88 VAL B O 1
ATOM 1775 N N . THR B 1 89 ? -3.488 13.758 14.805 1 98.5 89 THR B N 1
ATOM 1776 C CA . THR B 1 89 ? -2.117 14.25 14.867 1 98.5 89 THR B CA 1
ATOM 1777 C C . THR B 1 89 ? -1.131 13.156 14.477 1 98.5 89 THR B C 1
ATOM 1779 O O . THR B 1 89 ? -1.224 12.023 14.969 1 98.5 89 THR B O 1
ATOM 1782 N N . CYS B 1 90 ? -0.204 13.531 13.531 1 98.38 90 CYS B N 1
ATOM 1783 C CA . CYS B 1 90 ?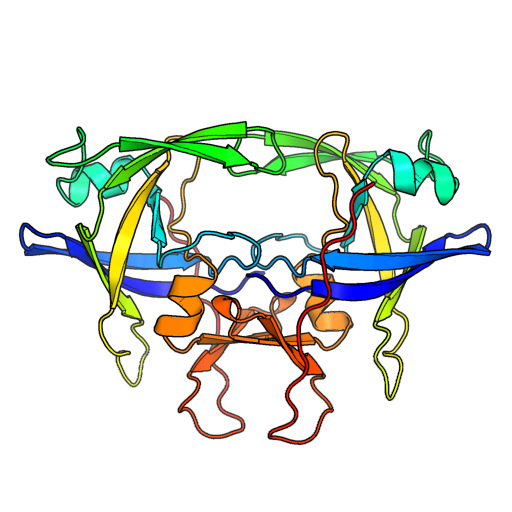 0.738 12.523 13.055 1 98.38 90 CYS B CA 1
ATOM 1784 C C . CYS B 1 90 ? 2.104 13.141 12.773 1 98.38 90 CYS B C 1
ATOM 1786 O O . CYS B 1 90 ? 2.271 14.359 12.875 1 98.38 90 CYS B O 1
ATOM 1788 N N . ASP B 1 91 ? 3.102 12.242 12.594 1 98.06 91 ASP B N 1
ATOM 1789 C CA . ASP B 1 91 ? 4.43 12.695 12.18 1 98.06 91 ASP B CA 1
ATOM 1790 C C . ASP B 1 91 ? 4.469 13 10.688 1 98.06 91 ASP B C 1
ATOM 1792 O O . ASP B 1 91 ? 3.818 12.328 9.891 1 98.06 91 ASP B O 1
ATOM 1796 N N . ALA B 1 92 ? 5.281 14.008 10.359 1 98 92 ALA B N 1
ATOM 1797 C CA . ALA B 1 92 ? 5.641 14.219 8.961 1 98 92 ALA B CA 1
ATOM 1798 C C . ALA B 1 92 ? 6.934 13.484 8.609 1 98 92 ALA B C 1
ATOM 1800 O O . ALA B 1 92 ? 7.918 13.57 9.344 1 98 92 ALA B O 1
ATOM 1801 N N . VAL B 1 93 ? 6.906 12.719 7.582 1 98.12 93 VAL B N 1
ATOM 1802 C CA . VAL B 1 93 ? 8.109 12.172 6.961 1 98.12 93 VAL B CA 1
ATOM 1803 C C . VAL B 1 93 ? 8.398 12.914 5.66 1 98.12 93 VAL B C 1
ATOM 1805 O O . VAL B 1 93 ? 7.617 12.852 4.707 1 98.12 93 VAL B O 1
ATOM 1808 N N . VAL B 1 94 ? 9.523 13.586 5.582 1 98.12 94 VAL B N 1
ATOM 1809 C CA . VAL B 1 94 ? 9.797 14.445 4.434 1 98.12 94 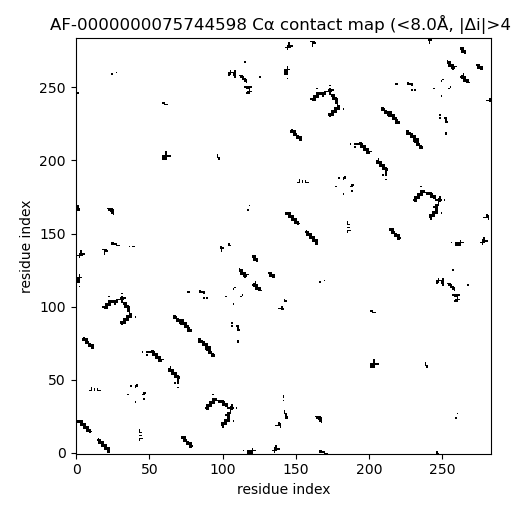VAL B CA 1
ATOM 1810 C C . VAL B 1 94 ? 10.617 13.68 3.396 1 98.12 94 VAL B C 1
ATOM 1812 O O . VAL B 1 94 ? 11.711 13.188 3.697 1 98.12 94 VAL B O 1
ATOM 1815 N N . SER B 1 95 ? 10.078 13.633 2.184 1 97.19 95 SER B N 1
ATOM 1816 C CA . SER B 1 95 ? 10.742 12.883 1.127 1 97.19 95 SER B CA 1
ATOM 1817 C C . SER B 1 95 ? 11.312 13.812 0.061 1 97.19 95 SER B C 1
ATOM 1819 O O . SER B 1 95 ? 10.633 14.734 -0.389 1 97.19 95 SER B O 1
ATOM 1821 N N . HIS B 1 96 ? 12.523 13.461 -0.391 1 94.62 96 HIS B N 1
ATOM 1822 C CA . HIS B 1 96 ? 13.133 14.188 -1.501 1 94.62 96 HIS B CA 1
ATOM 1823 C C . HIS B 1 96 ? 12.836 13.508 -2.832 1 94.62 96 HIS B C 1
ATOM 1825 O O . HIS B 1 96 ? 13.125 14.055 -3.896 1 94.62 96 HIS B O 1
ATOM 1831 N N . VAL B 1 97 ? 12.148 12.328 -2.82 1 94.75 97 VAL B N 1
ATOM 1832 C CA . VAL B 1 97 ? 11.953 11.516 -4.016 1 94.75 97 VAL B CA 1
ATOM 1833 C C . VAL B 1 97 ? 10.477 11.492 -4.391 1 94.75 97 VAL B C 1
ATOM 1835 O O . VAL B 1 97 ? 10.117 11.703 -5.551 1 94.75 97 VAL B O 1
ATOM 1838 N N . GLU B 1 98 ? 9.625 11.359 -3.365 1 95.88 98 GLU B N 1
ATOM 1839 C CA . GLU B 1 98 ? 8.195 11.234 -3.615 1 95.88 98 GLU B CA 1
ATOM 1840 C C . GLU B 1 98 ? 7.586 12.578 -4.016 1 95.88 98 GLU B C 1
ATOM 1842 O O . GLU B 1 98 ? 7.988 13.625 -3.494 1 95.88 98 GLU B O 1
ATOM 1847 N N . GLU B 1 99 ? 6.594 12.414 -4.879 1 97.19 99 GLU B N 1
ATOM 1848 C CA . GLU B 1 99 ? 5.953 13.641 -5.352 1 97.19 99 GLU B CA 1
ATOM 1849 C C . GLU B 1 99 ? 4.5 13.711 -4.895 1 97.19 99 GLU B C 1
ATOM 1851 O O . GLU B 1 99 ? 3.826 14.719 -5.113 1 97.19 99 GLU B O 1
ATOM 1856 N N . GLU B 1 100 ? 3.998 12.703 -4.316 1 98 100 GLU B N 1
ATOM 1857 C CA . GLU B 1 100 ? 2.648 12.672 -3.762 1 98 100 GLU B CA 1
ATOM 1858 C C . GLU B 1 100 ? 2.68 12.539 -2.24 1 98 100 GLU B C 1
ATOM 1860 O O . GLU B 1 100 ? 3.66 12.047 -1.676 1 98 100 GLU B O 1
ATOM 1865 N N . VAL B 1 101 ? 1.659 13.023 -1.617 1 98.75 101 VAL B N 1
ATOM 1866 C CA . VAL B 1 101 ? 1.46 12.758 -0.197 1 98.75 101 VAL B CA 1
ATOM 1867 C C . VAL B 1 101 ? 1.046 11.305 0.003 1 98.75 101 VAL B C 1
ATOM 1869 O O . VAL B 1 101 ? 0.2 10.781 -0.731 1 98.75 101 VAL B O 1
ATOM 1872 N N . ILE B 1 102 ? 1.694 10.609 1.001 1 98.62 102 ILE B N 1
ATOM 1873 C CA . ILE B 1 102 ? 1.417 9.195 1.215 1 98.62 102 ILE B CA 1
ATOM 1874 C C . ILE B 1 102 ? 1.041 8.953 2.676 1 98.62 102 ILE B C 1
ATOM 1876 O O . ILE B 1 102 ? 1.749 9.398 3.584 1 98.62 102 ILE B O 1
ATOM 1880 N N . ILE B 1 103 ? -0.093 8.281 2.855 1 98.56 103 ILE B N 1
ATOM 1881 C CA . ILE B 1 103 ? -0.598 7.883 4.168 1 98.56 103 ILE B CA 1
ATOM 1882 C C . ILE B 1 103 ? -0.151 6.457 4.484 1 98.56 103 ILE B C 1
ATOM 1884 O O . ILE B 1 103 ? -0.307 5.555 3.66 1 98.56 103 ILE B O 1
ATOM 1888 N N . ASN B 1 104 ? 0.416 6.293 5.742 1 98.31 104 ASN B N 1
ATOM 1889 C CA . ASN B 1 104 ? 0.881 4.957 6.094 1 98.31 104 ASN B CA 1
ATOM 1890 C C . ASN B 1 104 ? -0.243 4.105 6.68 1 98.31 104 ASN B C 1
ATOM 1892 O O . ASN B 1 104 ? -1.386 4.559 6.766 1 98.31 104 ASN B O 1
ATOM 1896 N N . ASP B 1 105 ? 0.09 2.902 7.094 1 98.5 105 ASP B N 1
ATOM 1897 C CA . ASP B 1 105 ? -0.881 1.933 7.59 1 98.5 105 ASP B CA 1
ATOM 1898 C C . ASP B 1 105 ? -1.584 2.451 8.844 1 98.5 105 ASP B C 1
ATOM 1900 O O . ASP B 1 105 ? -2.814 2.457 8.914 1 98.5 105 ASP B O 1
ATOM 1904 N N . LYS B 1 106 ? -0.835 2.906 9.82 1 98.56 106 LYS B N 1
ATOM 1905 C CA . LYS B 1 106 ? -1.397 3.344 11.094 1 98.56 106 LYS B CA 1
ATOM 1906 C C . LYS B 1 106 ? -2.301 4.559 10.906 1 98.56 106 LYS B C 1
ATOM 1908 O O . LYS B 1 106 ? -3.395 4.621 11.477 1 98.56 106 LYS B O 1
ATOM 1913 N N . LEU B 1 107 ? -1.811 5.465 10.102 1 98.81 107 LEU B N 1
ATOM 1914 C CA . LEU B 1 107 ? -2.586 6.684 9.906 1 98.81 107 LEU B CA 1
ATOM 1915 C C . LEU B 1 107 ? -3.889 6.387 9.172 1 98.81 107 LEU B C 1
ATOM 1917 O O . LEU B 1 107 ? -4.938 6.941 9.508 1 98.81 107 LEU B O 1
ATOM 1921 N N . SER B 1 108 ? -3.855 5.566 8.125 1 98.69 108 SER B N 1
ATOM 1922 C CA . SER B 1 108 ? -5.07 5.219 7.398 1 98.69 108 SER B CA 1
ATOM 1923 C C . SER B 1 108 ? -6.113 4.602 8.32 1 98.69 108 SER B C 1
ATOM 1925 O O . SER B 1 108 ? -7.309 4.883 8.195 1 98.69 108 SER B O 1
ATOM 1927 N N . GLU B 1 109 ? -5.633 3.75 9.25 1 98.62 109 GLU B N 1
ATOM 1928 C CA . GLU B 1 109 ? -6.547 3.131 10.203 1 98.62 109 GLU B CA 1
ATOM 1929 C C . GLU B 1 109 ? -7.129 4.164 11.164 1 98.62 109 GLU B C 1
ATOM 1931 O O . GLU B 1 109 ? -8.328 4.152 11.438 1 98.62 109 GLU B O 1
ATOM 1936 N N . GLU B 1 110 ? -6.309 5.031 11.648 1 98.62 110 GLU B N 1
ATOM 1937 C CA . GLU B 1 110 ? -6.777 6.066 12.562 1 98.62 110 GLU B CA 1
ATOM 1938 C C . GLU B 1 110 ? -7.789 6.984 11.883 1 98.62 110 GLU B C 1
ATOM 1940 O O . GLU B 1 110 ? -8.719 7.477 12.523 1 98.62 110 GLU B O 1
ATOM 1945 N N . LEU B 1 111 ? -7.605 7.195 10.586 1 98.81 111 LEU B N 1
ATOM 1946 C CA . LEU B 1 111 ? -8.5 8.062 9.82 1 98.81 111 LEU B CA 1
ATOM 1947 C C . LEU B 1 111 ? -9.789 7.324 9.453 1 98.81 111 LEU B C 1
ATOM 1949 O O . LEU B 1 111 ? -10.703 7.914 8.883 1 98.81 111 LEU B O 1
ATOM 1953 N N . GLY B 1 112 ? -9.82 6.051 9.734 1 98.5 112 GLY B N 1
ATOM 1954 C CA . GLY B 1 112 ? -11.016 5.254 9.523 1 98.5 112 GLY B CA 1
ATOM 1955 C C . GLY B 1 112 ? -11.227 4.867 8.07 1 98.5 112 GLY B C 1
ATOM 1956 O O . GLY B 1 112 ? -12.359 4.793 7.598 1 98.5 112 GLY B O 1
ATOM 1957 N N . ILE B 1 113 ? -10.172 4.609 7.332 1 98.62 113 ILE B N 1
ATOM 1958 C CA . ILE B 1 113 ? -10.281 4.312 5.91 1 98.62 113 ILE B CA 1
ATOM 1959 C C . ILE B 1 113 ? -10.328 2.799 5.699 1 98.62 113 ILE B C 1
ATOM 1961 O O . ILE B 1 113 ? -9.43 2.076 6.137 1 98.62 113 ILE B O 1
ATOM 1965 N N . ILE B 1 114 ? -11.344 2.328 5.098 1 98.44 114 ILE B N 1
ATOM 1966 C CA . ILE B 1 114 ? -11.469 0.959 4.605 1 98.44 114 ILE B CA 1
ATOM 1967 C C . ILE B 1 114 ? -11.242 0.932 3.096 1 98.44 114 ILE B C 1
ATOM 1969 O O . ILE B 1 114 ? -11.883 1.674 2.35 1 98.44 114 ILE B O 1
ATOM 1973 N N . ILE B 1 115 ? -10.32 0.126 2.656 1 98.62 115 ILE B N 1
ATOM 1974 C CA . ILE B 1 115 ? -10.078 -0.019 1.224 1 98.62 115 ILE B CA 1
ATOM 1975 C C . ILE B 1 115 ? -10.891 -1.191 0.68 1 98.62 115 ILE B C 1
ATOM 1977 O O . ILE B 1 115 ? -10.609 -2.35 0.996 1 98.62 115 ILE B O 1
ATOM 1981 N N . LEU B 1 116 ? -11.844 -0.895 -0.167 1 98.38 116 LEU B N 1
ATOM 1982 C CA . LEU B 1 116 ? -12.773 -1.883 -0.692 1 98.38 116 LEU B CA 1
ATOM 1983 C C . LEU B 1 116 ? -12.203 -2.574 -1.925 1 98.38 116 LEU B C 1
ATOM 1985 O O . LEU B 1 116 ? -12.375 -3.781 -2.104 1 98.38 116 LEU B O 1
ATOM 1989 N N . ALA B 1 117 ? -11.617 -1.816 -2.76 1 98.38 117 ALA B N 1
ATOM 1990 C CA . ALA B 1 117 ? -11.016 -2.25 -4.02 1 98.38 117 ALA B CA 1
ATOM 1991 C C . ALA B 1 117 ? -9.875 -1.325 -4.426 1 98.38 117 ALA B C 1
ATOM 1993 O O . ALA B 1 117 ? -10.102 -0.253 -4.988 1 98.38 117 ALA B O 1
ATOM 1994 N N . ALA B 1 118 ? -8.672 -1.814 -4.176 1 98.19 118 ALA B N 1
ATOM 1995 C CA . ALA B 1 118 ? -7.512 -0.959 -4.402 1 98.19 118 ALA B CA 1
ATOM 1996 C C . ALA B 1 118 ? -7.328 -0.669 -5.891 1 98.19 118 ALA B C 1
ATOM 1998 O O . ALA B 1 118 ? -6.984 0.451 -6.273 1 98.19 118 ALA B O 1
ATOM 1999 N N . GLY B 1 119 ? -7.594 -1.646 -6.738 1 97.88 119 GLY B N 1
ATOM 2000 C CA . GLY B 1 119 ? -7.367 -1.514 -8.172 1 97.88 119 GLY B CA 1
ATOM 2001 C C . GLY B 1 119 ? -8.297 -0.515 -8.828 1 97.88 119 GLY B C 1
ATOM 2002 O O . GLY B 1 119 ? -7.938 0.113 -9.828 1 97.88 119 GLY B O 1
ATOM 2003 N N . SER B 1 120 ? -9.477 -0.374 -8.266 1 97.94 120 SER B N 1
ATOM 2004 C CA . SER B 1 120 ? -10.461 0.527 -8.859 1 97.94 120 SER B CA 1
ATOM 2005 C C . SER B 1 120 ? -10.617 1.797 -8.023 1 97.94 120 SER B C 1
ATOM 2007 O O . SER B 1 120 ? -11.445 2.654 -8.336 1 97.94 120 SER B O 1
ATOM 2009 N N . GLY B 1 121 ? -9.898 1.912 -6.992 1 98.31 121 GLY B N 1
ATOM 2010 C CA . GLY B 1 121 ? -9.859 3.127 -6.191 1 98.31 121 GLY B CA 1
ATOM 2011 C C . GLY B 1 121 ? -11.117 3.344 -5.375 1 98.31 121 GLY B C 1
ATOM 2012 O O . GLY B 1 121 ? -11.602 4.473 -5.262 1 98.31 121 GLY B O 1
ATOM 2013 N N . ARG B 1 122 ? -11.742 2.232 -4.828 1 98.75 122 ARG B N 1
ATOM 2014 C CA . ARG B 1 122 ? -12.969 2.318 -4.039 1 98.75 122 ARG B CA 1
ATOM 2015 C C . ARG B 1 122 ? -12.68 2.145 -2.555 1 98.75 122 ARG B C 1
ATOM 2017 O O . ARG B 1 122 ? -11.898 1.268 -2.166 1 98.75 122 ARG B O 1
ATOM 2024 N N . TRP B 1 123 ? -13.258 3.008 -1.769 1 98.75 123 TRP B N 1
ATOM 2025 C CA . TRP B 1 123 ? -13.031 3 -0.327 1 98.75 123 TRP B CA 1
ATOM 2026 C C . TRP B 1 123 ? -14.25 3.535 0.417 1 98.75 123 TRP B C 1
ATOM 2028 O O . TRP B 1 123 ? -15.219 3.982 -0.203 1 98.75 123 TRP B O 1
ATOM 2038 N N . ARG B 1 124 ? -14.258 3.469 1.746 1 98.25 124 ARG B N 1
ATOM 2039 C CA . ARG B 1 124 ? -15.242 4.117 2.605 1 98.25 124 ARG B CA 1
ATOM 2040 C C . ARG B 1 124 ? -14.695 4.312 4.016 1 98.25 124 ARG B C 1
ATOM 2042 O O . ARG B 1 124 ? -13.625 3.807 4.344 1 98.25 124 ARG B O 1
ATOM 2049 N N . PHE B 1 125 ? -15.406 5.082 4.801 1 98.56 125 PHE B N 1
ATOM 2050 C CA . PHE B 1 125 ? -15.07 5.195 6.215 1 98.56 125 PHE B CA 1
ATOM 2051 C C . PHE B 1 125 ? -15.602 3.998 6.996 1 98.56 125 PHE B C 1
ATOM 2053 O O . PHE B 1 125 ? -16.609 3.396 6.605 1 98.56 125 PHE B O 1
ATOM 2060 N N . THR B 1 126 ? -14.961 3.729 8.078 1 97.38 126 THR B N 1
ATOM 2061 C CA . THR B 1 126 ? -15.367 2.633 8.945 1 97.38 126 THR B CA 1
ATOM 2062 C C . THR B 1 126 ? -16.781 2.848 9.469 1 97.38 126 THR B C 1
ATOM 2064 O O . THR B 1 126 ? -17.516 1.886 9.727 1 97.38 126 THR B O 1
ATOM 2067 N N . ASP B 1 127 ? -17.172 4.098 9.609 1 96.69 127 ASP B N 1
ATOM 2068 C CA . ASP B 1 127 ? -18.469 4.387 10.195 1 96.69 127 ASP B CA 1
ATOM 2069 C C . ASP B 1 127 ? -19.5 4.699 9.109 1 96.69 127 ASP B C 1
ATOM 2071 O O . ASP B 1 127 ? -20.625 5.102 9.414 1 96.69 127 ASP B O 1
ATOM 2075 N N . ASP B 1 128 ? -19.156 4.559 7.859 1 96.5 128 ASP B N 1
ATOM 2076 C CA . ASP B 1 128 ? -20.141 4.637 6.781 1 96.5 128 ASP B CA 1
ATOM 2077 C C . ASP B 1 128 ? -21.094 3.441 6.816 1 96.5 128 ASP B C 1
ATOM 2079 O O . ASP B 1 128 ? -20.719 2.367 7.297 1 96.5 128 ASP B O 1
ATOM 2083 N N . SER B 1 129 ? -22.328 3.715 6.27 1 92.19 129 SER B N 1
ATOM 2084 C CA . SER B 1 129 ? -23.234 2.588 6.09 1 92.19 129 SER B CA 1
ATOM 2085 C C . SER B 1 129 ? -22.641 1.55 5.141 1 92.19 129 SER B C 1
ATOM 2087 O O . SER B 1 129 ? -21.859 1.887 4.254 1 92.19 129 SER B O 1
ATOM 2089 N N . GLU B 1 130 ? -23.172 0.334 5.414 1 85.75 130 GLU B N 1
ATOM 2090 C CA . GLU B 1 130 ? -22.719 -0.744 4.535 1 85.75 130 GLU B CA 1
ATOM 2091 C C . GLU B 1 130 ? -23.109 -0.464 3.086 1 85.75 130 GLU B C 1
ATOM 2093 O O . GLU B 1 130 ? -24.203 0.025 2.809 1 85.75 130 GLU B O 1
ATOM 2098 N N . GLY B 1 131 ? -22.375 -0.529 2.191 1 89.88 131 GLY B N 1
ATOM 2099 C CA . GLY B 1 131 ? -22.656 -0.307 0.783 1 89.88 131 GLY B CA 1
ATOM 2100 C C . GLY B 1 131 ? -22.109 1.006 0.261 1 89.88 131 GLY B C 1
ATOM 2101 O O . GLY B 1 131 ? -22.047 1.226 -0.951 1 89.88 131 GLY B O 1
ATOM 2102 N N . THR B 1 132 ? -21.906 1.938 1.24 1 96 132 THR B N 1
ATOM 2103 C CA . THR B 1 132 ? -21.297 3.193 0.804 1 96 132 THR B CA 1
ATOM 2104 C C . THR B 1 132 ? -19.984 2.934 0.071 1 96 132 THR B C 1
ATOM 2106 O O . THR B 1 132 ? -19.172 2.107 0.504 1 96 132 THR B O 1
ATOM 2109 N N . VAL B 1 133 ? -19.875 3.561 -1.082 1 98.25 133 VAL B N 1
ATOM 2110 C CA . VAL B 1 133 ? -18.625 3.484 -1.845 1 98.25 133 VAL B CA 1
ATOM 2111 C C . VAL B 1 133 ? -18.156 4.891 -2.197 1 98.25 133 VAL B C 1
ATOM 2113 O O . VAL B 1 133 ? -18.922 5.707 -2.707 1 98.25 133 VAL B O 1
ATOM 2116 N N . ARG B 1 134 ? -17.031 5.141 -1.811 1 98.62 134 ARG B N 1
ATOM 2117 C CA . ARG B 1 134 ? -16.344 6.367 -2.207 1 98.62 134 ARG B CA 1
ATOM 2118 C C . ARG B 1 134 ? -15.242 6.078 -3.221 1 98.62 134 ARG B C 1
ATOM 2120 O O . ARG B 1 134 ? -14.734 4.953 -3.289 1 98.62 134 ARG B O 1
ATOM 2127 N N . TYR B 1 135 ? -14.859 7.137 -3.994 1 98.38 135 TYR B N 1
ATOM 2128 C CA . TYR B 1 135 ? -13.938 6.918 -5.102 1 98.38 135 TYR B CA 1
ATOM 2129 C C . TYR B 1 135 ? -12.672 7.746 -4.926 1 98.38 135 TYR B C 1
ATOM 2131 O O . TYR B 1 135 ? -12.711 8.828 -4.336 1 98.38 135 TYR B O 1
ATOM 2139 N N . SER B 1 136 ? -11.633 7.246 -5.445 1 98.5 136 SER B N 1
ATOM 2140 C CA . SER B 1 136 ? -10.305 7.836 -5.355 1 98.5 136 SER B CA 1
ATOM 2141 C C . SER B 1 136 ? -10.273 9.219 -5.992 1 98.5 136 SER B C 1
ATOM 2143 O O . SER B 1 136 ? -10.93 9.461 -7.008 1 98.5 136 SER B O 1
ATOM 2145 N N . GLU B 1 137 ? -9.477 10.086 -5.395 1 98.44 137 GLU B N 1
ATOM 2146 C CA . GLU B 1 137 ? -9.172 11.398 -5.949 1 98.44 137 GLU B CA 1
ATOM 2147 C C . GLU B 1 137 ? -8.109 11.305 -7.039 1 98.44 137 GLU B C 1
ATOM 2149 O O . GLU B 1 137 ? -7.363 10.328 -7.109 1 98.44 137 GLU B O 1
ATOM 2154 N N . THR B 1 138 ? -8.078 12.336 -7.926 1 97.62 138 THR B N 1
ATOM 2155 C CA . THR B 1 138 ? -6.973 12.469 -8.867 1 97.62 138 THR B CA 1
ATOM 2156 C C . THR B 1 138 ? -5.672 12.781 -8.133 1 97.62 138 THR B C 1
ATOM 2158 O O . THR B 1 138 ? -5.668 13.555 -7.172 1 97.62 138 THR B O 1
ATOM 2161 N N . PRO B 1 139 ? -4.59 12.133 -8.57 1 97.62 139 PRO B N 1
ATOM 2162 C CA . PRO B 1 139 ? -3.316 12.414 -7.906 1 97.62 139 PRO B CA 1
ATOM 2163 C C . PRO B 1 139 ? -2.916 13.891 -8 1 97.62 139 PRO B C 1
ATOM 2165 O O . PRO B 1 139 ? -3.162 14.531 -9.023 1 97.62 139 PRO B O 1
ATOM 2168 N N . GLN B 1 140 ? -2.404 14.445 -6.953 1 98.31 140 GLN B N 1
ATOM 2169 C CA . GLN B 1 140 ? -1.765 15.758 -6.938 1 98.31 140 GLN B CA 1
ATOM 2170 C C . GLN B 1 140 ? -0.274 15.633 -6.633 1 98.31 140 GLN B C 1
ATOM 2172 O O . GLN B 1 140 ? 0.12 14.93 -5.703 1 98.31 140 GLN B O 1
ATOM 2177 N N . TYR B 1 141 ? 0.544 16.359 -7.418 1 98 141 TYR B N 1
ATOM 2178 C CA . TYR B 1 141 ? 1.995 16.266 -7.297 1 98 141 TYR B CA 1
ATOM 2179 C C . TYR B 1 141 ? 2.586 17.594 -6.836 1 98 141 TYR B C 1
ATOM 2181 O O . TYR B 1 141 ? 2.062 18.672 -7.164 1 98 141 TYR B O 1
ATOM 2189 N N . TRP B 1 142 ? 3.621 17.469 -6.121 1 97.62 142 TRP B N 1
ATOM 2190 C CA . TRP B 1 142 ? 4.305 18.625 -5.547 1 97.62 142 TRP B CA 1
ATOM 2191 C C . TRP B 1 142 ? 5.77 18.656 -5.965 1 97.62 142 TRP B C 1
ATOM 2193 O O . TRP B 1 142 ? 6.43 17.625 -6.012 1 97.62 142 TRP B O 1
#

Organism: Caldivirga maquilingensis (strain ATCC 700844 / DSM 13496 / JCM 10307 / IC-167) (NCBI:txid397948)

Secondary structure (DSSP, 8-state):
---EEEEEEEETT--EEEEEEEE-TT---SS-EEEEEHHHHHHTT--S--TT-EEEEEEETTEEEEEEEEEEEEEEEEE-SS-BPPPEEEEEEEESS--SEEE-HHHHHHTTEEEEETTTTEEEETTSPTT--EEPPPP---/---EEEEEEEETT--EEEEEEEE-TT---SS-EEEEEHHHHHHTT--S--TT-EEEEEEETTEEEEEEEEEEEEEEEEE-SS-BPPPEEEEEEEESS--SEEE-HHHHHHTTEEEEETTTTEEEETTSPTT--EEPPPP---